Protein AF-A0A7S8EZB8-F1 (afdb_monomer)

Structure (mmCIF, N/CA/C/O backbone):
data_AF-A0A7S8EZB8-F1
#
_entry.id   AF-A0A7S8EZB8-F1
#
loop_
_atom_site.group_PDB
_atom_site.id
_atom_site.type_symbol
_atom_site.label_atom_id
_atom_site.label_alt_id
_atom_site.label_comp_id
_atom_site.label_asym_id
_atom_site.label_entity_id
_atom_site.label_seq_id
_atom_site.pdbx_PDB_ins_code
_atom_site.Cartn_x
_atom_site.Cartn_y
_atom_site.Cartn_z
_atom_site.occupancy
_atom_site.B_iso_or_equiv
_atom_site.auth_seq_id
_atom_site.auth_comp_id
_atom_site.auth_asym_id
_atom_site.auth_atom_id
_atom_site.pdbx_PDB_model_num
ATOM 1 N N . MET A 1 1 ? -47.282 -25.708 13.198 1.00 50.22 1 MET A N 1
ATOM 2 C CA . MET A 1 1 ? -47.978 -25.897 11.910 1.00 50.22 1 MET A CA 1
ATOM 3 C C . MET A 1 1 ? -48.927 -24.726 11.695 1.00 50.22 1 MET A C 1
ATOM 5 O O . MET A 1 1 ? -50.122 -24.885 11.852 1.00 50.22 1 MET A O 1
ATOM 9 N N . LEU A 1 2 ? -48.375 -23.541 11.428 1.00 44.75 2 LEU A N 1
ATOM 10 C CA . LEU A 1 2 ? -49.103 -22.360 10.954 1.00 44.75 2 LEU A CA 1
ATOM 11 C C . LEU A 1 2 ? -48.071 -21.503 10.222 1.00 44.75 2 LEU A C 1
ATOM 13 O O . LEU A 1 2 ? -47.403 -20.639 10.780 1.00 44.75 2 LEU A O 1
ATOM 17 N N . ASP A 1 3 ? -47.866 -21.924 8.983 1.00 42.03 3 ASP A N 1
ATOM 18 C CA . ASP A 1 3 ? -47.152 -21.213 7.942 1.00 42.03 3 ASP A CA 1
ATOM 19 C C . ASP A 1 3 ? -47.961 -19.993 7.484 1.00 42.03 3 ASP A C 1
ATOM 21 O O . ASP A 1 3 ? -49.186 -20.051 7.390 1.00 42.03 3 ASP A O 1
ATOM 25 N N . ARG A 1 4 ? -47.218 -18.967 7.060 1.00 43.56 4 ARG A N 1
ATOM 26 C CA . ARG A 1 4 ? -47.578 -17.992 6.019 1.00 43.56 4 ARG A CA 1
ATOM 27 C C . ARG A 1 4 ? -48.754 -17.048 6.278 1.00 43.56 4 ARG A C 1
ATOM 29 O O . ARG A 1 4 ? -49.893 -17.327 5.921 1.00 43.56 4 ARG A O 1
ATOM 36 N N . LEU A 1 5 ? -48.395 -15.802 6.588 1.00 54.06 5 LEU A N 1
ATOM 37 C CA . LEU A 1 5 ? -48.997 -14.656 5.906 1.00 54.06 5 LEU A CA 1
ATOM 38 C C . LEU A 1 5 ? -47.907 -13.790 5.277 1.00 54.06 5 LEU A C 1
ATOM 40 O O . LEU A 1 5 ? -47.050 -13.222 5.949 1.00 54.06 5 LEU A O 1
ATOM 44 N N . ALA A 1 6 ? -47.953 -13.759 3.949 1.00 47.38 6 ALA A N 1
ATOM 45 C CA . ALA A 1 6 ? -47.212 -12.858 3.094 1.00 47.38 6 ALA A CA 1
ATOM 46 C C . ALA A 1 6 ? -47.738 -11.423 3.257 1.00 47.38 6 ALA A C 1
ATOM 48 O O . ALA A 1 6 ? -48.946 -11.208 3.323 1.00 47.38 6 ALA A O 1
ATOM 49 N N . GLY A 1 7 ? -46.829 -10.448 3.268 1.00 39.94 7 GLY A N 1
ATOM 50 C CA . GLY A 1 7 ? -47.151 -9.029 3.384 1.00 39.94 7 GLY A CA 1
ATOM 51 C C . GLY A 1 7 ? -46.116 -8.164 2.674 1.00 39.94 7 GLY A C 1
ATOM 52 O O . GLY A 1 7 ? -45.177 -7.694 3.297 1.00 39.94 7 GLY A O 1
ATOM 53 N N . VAL A 1 8 ? -46.291 -8.029 1.357 1.00 52.19 8 VAL A N 1
ATOM 54 C CA . VAL A 1 8 ? -46.136 -6.790 0.571 1.00 52.19 8 VAL A CA 1
ATOM 55 C C . VAL A 1 8 ? -44.979 -5.857 0.970 1.00 52.19 8 VAL A C 1
ATOM 57 O O . VAL A 1 8 ? -45.131 -5.004 1.837 1.00 52.19 8 VAL A O 1
ATOM 60 N N . ILE A 1 9 ? -43.870 -5.906 0.225 1.00 44.53 9 ILE A N 1
ATOM 61 C CA . ILE A 1 9 ? -42.988 -4.740 0.063 1.00 44.53 9 ILE A CA 1
ATOM 62 C C . ILE A 1 9 ? -43.006 -4.366 -1.416 1.00 44.53 9 ILE A C 1
ATOM 64 O O . ILE A 1 9 ? -42.416 -5.031 -2.267 1.00 44.53 9 ILE A O 1
ATOM 68 N N . GLN A 1 10 ? -43.779 -3.321 -1.705 1.00 48.59 10 GLN A N 1
ATOM 69 C CA . GLN A 1 10 ? -43.835 -2.645 -2.990 1.00 48.59 10 GLN A CA 1
ATOM 70 C C . GLN A 1 10 ? -42.468 -2.056 -3.345 1.00 48.59 10 GLN A C 1
ATOM 72 O O . GLN A 1 10 ? -41.808 -1.407 -2.535 1.00 48.59 10 GLN A O 1
ATOM 77 N N . ALA A 1 11 ? -42.094 -2.260 -4.603 1.00 46.47 11 ALA A N 1
ATOM 78 C CA . ALA A 1 11 ? -41.082 -1.493 -5.299 1.00 46.47 11 ALA A CA 1
ATOM 79 C C . ALA A 1 11 ? -41.411 0.007 -5.267 1.00 46.47 11 ALA A C 1
ATOM 81 O O . ALA A 1 11 ? -42.558 0.399 -5.484 1.00 46.47 11 ALA A O 1
ATOM 82 N N . ASN A 1 12 ? -40.384 0.838 -5.090 1.00 56.94 12 ASN A N 1
ATOM 83 C CA . ASN A 1 12 ? -40.436 2.242 -5.473 1.00 56.94 12 ASN A CA 1
ATOM 84 C C . ASN A 1 12 ? -39.101 2.644 -6.137 1.00 56.94 12 ASN A C 1
ATOM 86 O O . ASN A 1 12 ? -38.059 2.571 -5.482 1.00 56.94 12 ASN A O 1
ATOM 90 N N . PRO A 1 13 ? -39.090 3.011 -7.433 1.00 52.62 13 PRO A N 1
ATOM 91 C CA . PRO A 1 13 ? -37.890 3.444 -8.139 1.00 52.62 13 PRO A CA 1
ATOM 92 C C . PRO A 1 13 ? -37.687 4.956 -7.973 1.00 52.62 13 PRO A C 1
ATOM 94 O O . PRO A 1 13 ? -38.387 5.760 -8.584 1.00 52.62 13 PRO A O 1
ATOM 97 N N . ILE A 1 14 ? -36.694 5.363 -7.184 1.00 54.91 14 ILE A N 1
ATOM 98 C CA . ILE A 1 14 ? -36.239 6.758 -7.151 1.00 54.91 14 ILE A CA 1
ATOM 99 C C . ILE A 1 14 ? -35.246 7.003 -8.289 1.00 54.91 14 ILE A C 1
ATOM 101 O O . ILE A 1 14 ? -34.047 6.763 -8.181 1.00 54.91 14 ILE A O 1
ATOM 105 N N . ASN A 1 15 ? -35.787 7.476 -9.409 1.00 47.84 15 ASN A N 1
ATOM 106 C CA . ASN A 1 15 ? -35.039 8.116 -10.479 1.00 47.84 15 ASN A CA 1
ATOM 107 C C . ASN A 1 15 ? -34.977 9.618 -10.159 1.00 47.84 15 ASN A C 1
ATOM 109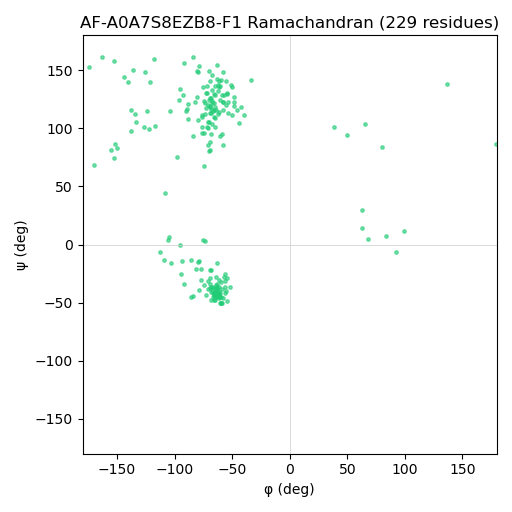 O O . ASN A 1 15 ? -36.012 10.273 -10.063 1.00 47.84 15 ASN A O 1
ATOM 113 N N . GLY A 1 16 ? -33.776 10.149 -9.945 1.00 42.72 16 GLY A N 1
ATOM 114 C CA . GLY A 1 16 ? -33.557 11.539 -9.549 1.00 42.72 16 GLY A CA 1
ATOM 115 C C . GLY A 1 16 ? -32.196 12.024 -10.022 1.00 42.72 16 GLY A C 1
ATOM 116 O O . GLY A 1 16 ? -31.258 12.133 -9.239 1.00 42.72 16 GLY A O 1
ATOM 117 N N . GLY A 1 17 ? -32.088 12.275 -11.327 1.00 42.91 17 GLY A N 1
ATOM 118 C CA . GLY A 1 17 ? -30.955 12.970 -11.922 1.00 42.91 17 GLY A CA 1
ATOM 119 C C . GLY A 1 17 ? -30.880 14.411 -11.416 1.00 42.91 17 GLY A C 1
ATOM 120 O O . GLY A 1 17 ? -31.760 15.219 -11.694 1.00 42.91 17 GLY A O 1
ATOM 121 N N . GLY A 1 18 ? -29.806 14.721 -10.693 1.00 39.94 18 GLY A N 1
ATOM 122 C CA . GLY A 1 18 ? -29.431 16.062 -10.257 1.00 39.94 18 GLY A CA 1
ATOM 123 C C . GLY A 1 18 ? -27.996 16.344 -10.681 1.00 39.94 18 GLY A C 1
ATOM 124 O O . GLY A 1 18 ? -27.041 15.849 -10.094 1.00 39.94 18 GLY A O 1
ATOM 125 N N . HIS A 1 19 ? -27.879 17.098 -11.762 1.00 46.50 19 HIS A N 1
ATOM 126 C CA . HIS A 1 19 ? -26.666 17.542 -12.432 1.00 46.50 19 HIS A CA 1
ATOM 127 C C . HIS A 1 19 ? -25.807 18.425 -11.502 1.00 46.50 19 HIS A C 1
ATOM 129 O O . HIS A 1 19 ? -26.207 19.538 -11.168 1.00 46.50 19 HIS A O 1
ATOM 135 N N . LEU A 1 20 ? -24.629 17.949 -11.083 1.00 52.97 20 LEU A N 1
ATOM 136 C CA . LEU A 1 20 ? -23.641 18.769 -10.371 1.00 52.97 20 LEU A CA 1
ATOM 137 C C . LEU A 1 20 ? -22.844 19.623 -11.377 1.00 52.97 20 LEU A C 1
ATOM 139 O O . LEU A 1 20 ? -22.279 19.064 -12.323 1.00 52.97 20 LEU A O 1
ATOM 143 N N . PRO A 1 21 ? -22.749 20.954 -11.198 1.00 56.75 21 PRO A N 1
ATOM 144 C CA . PRO A 1 21 ? -21.938 21.794 -12.062 1.00 56.75 21 PRO A CA 1
ATOM 145 C C . PRO A 1 21 ? -20.436 21.596 -11.813 1.00 56.75 21 PRO A C 1
ATOM 147 O O . PRO A 1 21 ? -19.918 21.649 -10.701 1.00 56.75 21 PRO A O 1
ATOM 150 N N . ASN A 1 22 ? -19.765 21.395 -12.938 1.00 50.66 22 ASN A N 1
ATOM 151 C CA . ASN A 1 22 ? -18.339 21.269 -13.201 1.00 50.66 22 ASN A CA 1
ATOM 152 C C . ASN A 1 22 ? -17.477 22.317 -12.453 1.00 50.66 22 ASN A C 1
ATOM 154 O O . ASN A 1 22 ? -17.408 23.483 -12.851 1.00 50.66 22 ASN A O 1
ATOM 158 N N . ALA A 1 23 ? -16.789 21.901 -11.385 1.00 46.56 23 ALA A N 1
ATOM 159 C CA . ALA A 1 23 ? -15.777 22.709 -10.711 1.00 46.56 23 ALA A CA 1
ATOM 160 C C . ALA A 1 23 ? -14.457 22.653 -11.501 1.00 46.56 23 ALA A C 1
ATOM 162 O O . ALA A 1 23 ? -13.753 21.644 -11.511 1.00 46.56 23 ALA A O 1
ATOM 163 N N . LYS A 1 24 ? -14.117 23.756 -12.178 1.00 58.34 24 LYS A N 1
ATOM 164 C CA . LYS A 1 24 ? -12.813 23.947 -12.828 1.00 58.34 24 LYS A CA 1
ATOM 165 C C . LYS A 1 24 ? -11.705 24.023 -11.763 1.00 58.34 24 LYS A C 1
ATOM 167 O O . LYS A 1 24 ? -11.816 24.864 -10.871 1.00 58.34 24 LYS A O 1
ATOM 172 N N . PRO A 1 25 ? -10.604 23.258 -11.867 1.00 50.78 25 PRO A N 1
ATOM 173 C CA . PRO A 1 25 ? -9.425 23.512 -11.051 1.00 50.78 25 PRO A CA 1
ATOM 174 C C . PRO A 1 25 ? -8.723 24.778 -11.555 1.00 50.78 25 PRO A C 1
ATOM 176 O O . PRO A 1 25 ? -8.264 24.859 -12.698 1.00 50.78 25 PRO A O 1
ATOM 179 N N . ILE A 1 26 ? -8.662 25.784 -10.689 1.00 55.28 26 ILE A N 1
ATOM 180 C CA . ILE A 1 26 ? -7.933 27.030 -10.907 1.00 55.28 26 ILE A CA 1
ATOM 181 C C . ILE A 1 26 ? -6.443 26.679 -10.814 1.00 55.28 26 ILE A C 1
ATOM 183 O O . ILE A 1 26 ? -5.902 26.429 -9.742 1.00 55.28 26 ILE A O 1
ATOM 187 N N . ASN A 1 27 ? -5.806 26.561 -11.975 1.00 52.69 27 ASN A N 1
ATOM 188 C CA . ASN A 1 27 ? -4.380 26.305 -12.124 1.00 52.69 27 ASN A CA 1
ATOM 189 C C . ASN A 1 27 ? -3.585 27.528 -11.638 1.00 52.69 27 ASN A C 1
ATOM 191 O O . ASN A 1 27 ? -3.491 28.533 -12.345 1.00 52.69 27 ASN A O 1
ATOM 195 N N . SER A 1 28 ? -3.000 27.425 -10.445 1.00 48.25 28 SER A N 1
ATOM 196 C CA . SER A 1 28 ? -2.006 28.359 -9.912 1.00 48.25 28 SER A CA 1
ATOM 197 C C . SER A 1 28 ? -0.696 28.239 -10.692 1.00 48.25 28 SER A C 1
ATOM 199 O O . SER A 1 28 ? 0.253 27.578 -10.273 1.00 48.25 28 SER A O 1
ATOM 201 N N . ARG A 1 29 ? -0.645 28.888 -11.855 1.00 46.25 29 ARG A N 1
ATOM 202 C CA . ARG A 1 29 ? 0.551 29.016 -12.690 1.00 46.25 29 ARG A CA 1
ATOM 203 C C . ARG A 1 29 ? 1.209 30.368 -12.413 1.00 46.25 29 ARG A C 1
ATOM 205 O O . ARG A 1 29 ? 1.097 31.296 -13.206 1.00 46.25 29 ARG A O 1
ATOM 212 N N . ALA A 1 30 ? 1.885 30.486 -11.271 1.00 44.41 30 ALA A N 1
ATOM 213 C CA . ALA A 1 30 ? 2.818 31.585 -11.037 1.00 44.41 30 ALA A CA 1
ATOM 214 C C . ALA A 1 30 ? 4.103 31.297 -11.827 1.00 44.41 30 ALA A C 1
ATOM 216 O O . ALA A 1 30 ? 4.966 30.517 -11.429 1.00 44.41 30 ALA A O 1
ATOM 217 N N . VAL A 1 31 ? 4.147 31.887 -13.016 1.00 45.94 31 VAL A N 1
ATOM 218 C CA . VAL A 1 31 ? 5.286 31.944 -13.924 1.00 45.94 31 VAL A CA 1
ATOM 219 C C . VAL A 1 31 ? 6.298 32.930 -13.340 1.00 45.94 31 VAL A C 1
ATOM 221 O O . VAL A 1 31 ? 6.032 34.127 -13.301 1.00 45.94 31 VAL A O 1
ATOM 224 N N . PHE A 1 32 ? 7.457 32.444 -12.897 1.00 40.19 32 PHE A N 1
ATOM 225 C CA . PHE A 1 32 ? 8.625 33.298 -12.672 1.00 40.19 32 PHE A CA 1
ATOM 226 C C . PHE A 1 32 ? 9.422 33.402 -13.983 1.00 40.19 32 PHE A C 1
ATOM 228 O O . PHE A 1 32 ? 9.859 32.368 -14.497 1.00 40.19 32 PHE A O 1
ATOM 235 N N . PRO A 1 33 ? 9.630 34.605 -14.548 1.00 46.84 33 PRO A N 1
ATOM 236 C CA . PRO A 1 33 ? 10.527 34.781 -15.681 1.00 46.84 33 PRO A CA 1
ATOM 237 C C . PRO A 1 33 ? 11.984 34.729 -15.202 1.00 46.84 33 PRO A C 1
ATOM 239 O O . PRO A 1 33 ? 12.466 35.617 -14.504 1.00 46.84 33 PRO A O 1
ATOM 242 N N . SER A 1 34 ? 12.694 33.670 -15.594 1.00 44.91 34 SER A N 1
ATOM 243 C CA . SER A 1 34 ? 14.150 33.585 -15.486 1.00 44.91 34 SER A CA 1
ATOM 244 C C . SER A 1 34 ? 14.772 34.442 -16.591 1.00 44.91 34 SER A C 1
ATOM 246 O O . SER A 1 34 ? 14.799 34.060 -17.760 1.00 44.91 34 SER A O 1
ATOM 248 N N . THR A 1 35 ? 15.221 35.642 -16.230 1.00 53.66 35 THR A N 1
ATOM 249 C CA . THR A 1 35 ? 16.010 36.517 -17.097 1.00 53.66 35 THR A CA 1
ATOM 250 C C . THR A 1 35 ? 17.413 35.941 -17.269 1.00 53.66 35 THR A C 1
ATOM 252 O O . THR A 1 35 ? 18.248 36.024 -16.369 1.00 53.66 35 THR A O 1
ATOM 255 N N . ALA A 1 36 ? 17.670 35.370 -18.444 1.00 43.28 36 ALA A N 1
ATOM 256 C CA . ALA A 1 36 ? 19.008 35.096 -18.941 1.00 43.28 36 ALA A CA 1
ATOM 257 C C . ALA A 1 36 ? 19.641 36.406 -19.447 1.00 43.28 36 ALA A C 1
ATOM 259 O O . ALA A 1 36 ? 19.228 36.943 -20.471 1.00 43.28 36 ALA A O 1
ATOM 260 N N . GLY A 1 37 ? 20.645 36.910 -18.730 1.00 40.53 37 GLY A N 1
ATOM 261 C CA . GLY A 1 37 ? 21.646 37.859 -19.230 1.00 40.53 37 GLY A CA 1
ATOM 262 C C . GLY A 1 37 ? 23.009 37.201 -19.024 1.00 40.53 37 GLY A C 1
ATOM 263 O O . GLY A 1 37 ? 23.403 36.964 -17.889 1.00 40.53 37 GLY A O 1
ATOM 264 N N . VAL A 1 38 ? 23.594 36.595 -20.058 1.00 51.62 38 VAL A N 1
ATOM 265 C CA . VAL A 1 38 ? 24.638 37.195 -20.909 1.00 51.62 38 VAL A CA 1
ATOM 266 C C . VAL A 1 38 ? 25.770 37.813 -20.085 1.00 51.62 38 VAL A C 1
ATOM 268 O O . VAL A 1 38 ? 25.728 38.984 -19.730 1.00 51.62 38 VAL A O 1
ATOM 271 N N . LEU A 1 39 ? 26.820 37.023 -19.861 1.00 47.28 39 LEU A N 1
ATOM 272 C CA . LEU A 1 39 ? 28.178 37.515 -19.646 1.00 47.28 39 LEU A CA 1
ATOM 273 C C . LEU A 1 39 ? 29.126 36.598 -20.422 1.00 47.28 39 LEU A C 1
ATOM 275 O O . LEU A 1 39 ? 29.463 35.492 -20.006 1.00 47.28 39 LEU A O 1
ATOM 279 N N . HIS A 1 40 ? 29.486 37.071 -21.615 1.00 45.56 40 HIS A N 1
ATOM 280 C CA . HIS A 1 40 ? 30.687 36.655 -22.324 1.00 45.56 40 HIS A CA 1
ATOM 281 C C . HIS A 1 40 ? 31.909 37.041 -21.481 1.00 45.56 40 HIS A C 1
ATOM 283 O O . HIS A 1 40 ? 32.017 38.182 -21.039 1.00 45.56 40 HIS A O 1
ATOM 289 N N . GLY A 1 41 ? 32.838 36.107 -21.303 1.00 39.94 41 GLY A N 1
ATOM 290 C CA . GLY A 1 41 ? 34.083 36.344 -20.577 1.00 39.94 41 GLY A CA 1
ATOM 291 C C . GLY A 1 41 ? 35.055 35.185 -20.736 1.00 39.94 41 GLY A C 1
ATOM 292 O O . GLY A 1 41 ? 35.290 34.429 -19.803 1.00 39.94 41 GLY A O 1
ATOM 293 N N . LEU A 1 42 ? 35.559 35.023 -21.958 1.00 49.41 42 LEU A N 1
ATOM 294 C CA . LEU A 1 42 ? 36.674 34.151 -22.319 1.00 49.41 42 LEU A CA 1
ATOM 295 C C . LEU A 1 42 ? 37.969 34.645 -21.641 1.00 49.41 42 LEU A C 1
ATOM 297 O O . LEU A 1 42 ? 38.220 35.844 -21.701 1.00 49.41 42 LEU A O 1
ATOM 301 N N . LEU A 1 43 ? 38.765 33.719 -21.087 1.00 42.78 43 LEU A N 1
ATOM 302 C CA . LEU A 1 43 ? 40.204 33.740 -20.710 1.00 42.78 43 LEU A CA 1
ATOM 303 C C . LEU A 1 43 ? 40.345 33.079 -19.322 1.00 42.78 43 LEU A C 1
ATOM 305 O O . LEU A 1 43 ? 39.557 33.350 -18.434 1.00 42.78 43 LEU A O 1
ATOM 309 N N . ALA A 1 44 ? 41.311 32.235 -18.994 1.00 38.88 44 ALA A N 1
ATOM 310 C CA . ALA A 1 44 ? 42.453 31.695 -19.702 1.00 38.88 44 ALA A CA 1
ATOM 311 C C . ALA A 1 44 ? 42.937 30.453 -18.931 1.00 38.88 44 ALA A C 1
ATOM 313 O O . ALA A 1 44 ? 42.629 30.259 -17.755 1.00 38.88 44 ALA A O 1
ATOM 314 N N . CYS A 1 45 ? 43.713 29.638 -19.639 1.00 43.47 45 CYS A N 1
ATOM 315 C CA . CYS A 1 45 ? 44.559 28.552 -19.165 1.00 43.47 45 CYS A CA 1
ATOM 316 C C . CYS A 1 45 ? 45.206 28.784 -17.790 1.00 43.47 45 CYS A C 1
ATOM 318 O O . CYS A 1 45 ? 45.753 29.850 -17.524 1.00 43.47 45 CYS A O 1
ATOM 320 N N . GLY A 1 46 ? 45.287 27.725 -16.985 1.00 39.91 46 GLY A N 1
ATOM 321 C CA . GLY A 1 46 ? 46.151 27.714 -15.810 1.00 39.91 46 GLY A CA 1
ATOM 322 C C . GLY A 1 46 ? 46.055 26.414 -15.030 1.00 39.91 46 GLY A C 1
ATOM 323 O O . GLY A 1 46 ? 45.269 26.304 -14.098 1.00 39.91 46 GLY A O 1
ATOM 324 N N . ALA A 1 47 ? 46.851 25.427 -15.435 1.00 47.97 47 ALA A N 1
ATOM 325 C CA . ALA A 1 47 ? 47.079 24.187 -14.708 1.00 47.97 47 ALA A CA 1
ATOM 326 C C . ALA A 1 47 ? 47.396 24.452 -13.225 1.00 47.97 47 ALA A C 1
ATOM 328 O O . ALA A 1 47 ? 48.315 25.210 -12.916 1.00 47.97 47 ALA A O 1
ATOM 329 N N . TRP A 1 48 ? 46.662 23.812 -12.313 1.00 46.59 48 TRP A N 1
ATOM 330 C CA . TRP A 1 48 ? 47.017 23.795 -10.895 1.00 46.59 48 TRP A CA 1
ATOM 331 C C . TRP A 1 48 ? 47.784 22.508 -10.573 1.00 46.59 48 TRP A C 1
ATOM 333 O O . TRP A 1 48 ? 47.292 21.416 -10.872 1.00 46.59 48 TRP A O 1
ATOM 343 N N . PRO A 1 49 ? 49.002 22.612 -10.013 1.00 47.03 49 PRO A N 1
ATOM 344 C CA . PRO A 1 49 ? 49.851 21.463 -9.760 1.00 47.03 49 PRO A CA 1
ATOM 345 C C . PRO A 1 49 ? 49.316 20.611 -8.608 1.00 47.03 49 PRO A C 1
ATOM 347 O O . PRO A 1 49 ? 48.951 21.098 -7.539 1.00 47.03 49 PRO A O 1
ATOM 350 N N . ALA A 1 50 ? 49.348 19.301 -8.829 1.00 54.81 50 ALA A N 1
ATOM 351 C CA . ALA A 1 50 ? 49.209 18.283 -7.806 1.00 54.81 50 ALA A CA 1
ATOM 352 C C . ALA A 1 50 ? 50.460 18.268 -6.913 1.00 54.81 50 ALA A C 1
ATOM 354 O O . ALA A 1 50 ? 51.351 17.455 -7.128 1.00 54.81 50 ALA A O 1
ATOM 355 N N . ASN A 1 51 ? 50.561 19.175 -5.940 1.00 59.91 51 ASN A N 1
ATOM 356 C CA . ASN A 1 51 ? 51.257 18.899 -4.681 1.00 59.91 51 ASN A CA 1
ATOM 357 C C . ASN A 1 51 ? 51.121 20.044 -3.675 1.00 59.91 51 ASN A C 1
ATOM 359 O O . ASN A 1 51 ? 51.072 21.208 -4.049 1.00 59.91 51 ASN A O 1
ATOM 363 N N . ALA A 1 52 ? 51.206 19.666 -2.400 1.00 49.94 52 ALA A N 1
ATOM 364 C CA . ALA A 1 52 ? 51.367 20.524 -1.228 1.00 49.94 52 ALA A CA 1
ATOM 365 C C . ALA A 1 52 ? 50.099 21.212 -0.695 1.00 49.94 52 ALA A C 1
ATOM 367 O O . ALA A 1 52 ? 49.894 22.404 -0.872 1.00 49.94 52 ALA A O 1
ATOM 368 N N . PHE A 1 53 ? 49.337 20.486 0.129 1.00 41.59 53 PHE A N 1
ATOM 369 C CA . PHE A 1 53 ? 48.877 21.063 1.397 1.00 41.59 53 PHE A CA 1
ATOM 370 C C . PHE A 1 53 ? 48.668 19.948 2.429 1.00 41.59 53 PHE A C 1
ATOM 372 O O . PHE A 1 53 ? 47.593 19.370 2.577 1.00 41.59 53 PHE A O 1
ATOM 379 N N . SER A 1 54 ? 49.755 19.603 3.123 1.00 57.78 54 SER A N 1
ATOM 380 C CA . SER A 1 54 ? 49.720 18.769 4.324 1.00 57.78 54 SER A CA 1
ATOM 381 C C . SER A 1 54 ? 49.058 19.572 5.445 1.00 57.78 54 SER A C 1
ATOM 383 O O . SER A 1 54 ? 49.718 20.286 6.200 1.00 57.78 54 SER A O 1
ATOM 385 N N . LEU A 1 55 ? 47.730 19.494 5.534 1.00 53.22 55 LEU A N 1
ATOM 386 C CA . LEU A 1 55 ? 47.004 19.946 6.713 1.00 53.22 55 LEU A CA 1
ATOM 387 C C . LEU A 1 55 ? 47.212 18.911 7.810 1.00 53.22 55 LEU A C 1
ATOM 389 O O . LEU A 1 55 ? 46.524 17.898 7.902 1.00 53.22 55 LEU A O 1
ATOM 393 N N . ARG A 1 56 ? 48.193 19.204 8.661 1.00 51.81 56 ARG A N 1
ATOM 394 C CA . ARG A 1 56 ? 48.356 18.635 9.994 1.00 51.81 56 ARG A CA 1
ATOM 395 C C . ARG A 1 56 ? 47.093 18.933 10.810 1.00 51.81 56 ARG A C 1
ATOM 397 O O . ARG A 1 56 ? 47.013 19.922 11.534 1.00 51.81 56 ARG A O 1
ATOM 404 N N . THR A 1 57 ? 46.087 18.075 10.685 1.00 60.94 57 THR A N 1
ATOM 405 C CA . THR A 1 57 ? 44.902 18.066 11.541 1.00 60.94 57 THR A CA 1
ATOM 406 C C . THR A 1 57 ? 45.324 17.636 12.943 1.00 60.94 57 THR A C 1
ATOM 408 O O . THR A 1 57 ? 45.401 16.447 13.247 1.00 60.94 57 THR A O 1
ATOM 411 N N . HIS A 1 58 ? 45.597 18.591 13.830 1.00 63.25 58 HIS A N 1
ATOM 412 C CA . HIS A 1 58 ? 45.631 18.323 15.268 1.00 63.25 58 HIS A CA 1
ATOM 413 C C . HIS A 1 58 ? 44.195 18.160 15.791 1.00 63.25 58 HIS A C 1
ATOM 415 O O . HIS A 1 58 ? 43.689 18.983 16.550 1.00 63.25 58 HIS A O 1
ATOM 421 N N . ALA A 1 59 ? 43.524 17.082 15.380 1.00 58.16 59 ALA A N 1
ATOM 422 C CA . ALA A 1 59 ? 42.304 16.632 16.029 1.00 58.16 59 ALA A CA 1
ATOM 423 C C . ALA A 1 59 ? 42.692 16.053 17.398 1.00 58.16 59 ALA A C 1
ATOM 425 O O . ALA A 1 59 ? 43.211 14.942 17.503 1.00 58.16 59 ALA A O 1
ATOM 426 N N . ARG A 1 60 ? 42.510 16.842 18.461 1.00 61.22 60 ARG A N 1
ATOM 427 C CA . ARG A 1 60 ? 42.655 16.351 19.835 1.00 61.22 60 ARG A CA 1
ATOM 428 C C . ARG A 1 60 ? 41.500 15.380 20.119 1.00 61.22 60 ARG A C 1
ATOM 430 O O . ARG A 1 60 ? 40.348 15.780 19.951 1.00 61.22 60 ARG A O 1
ATOM 437 N N . PRO A 1 61 ? 41.757 14.140 20.563 1.00 58.72 61 PRO A N 1
ATOM 438 C CA . PRO A 1 61 ? 40.684 13.228 20.928 1.00 58.72 61 PRO A CA 1
ATOM 439 C C . PRO A 1 61 ? 39.978 13.756 22.182 1.00 58.72 61 PRO A C 1
ATOM 441 O O . PRO A 1 61 ? 40.603 13.942 23.230 1.00 58.72 61 PRO A O 1
ATOM 444 N N . ILE A 1 62 ? 38.671 14.001 22.081 1.00 64.81 62 ILE A N 1
ATOM 445 C CA . ILE A 1 62 ? 37.811 14.275 23.234 1.00 64.81 62 ILE A CA 1
ATOM 446 C C . ILE A 1 62 ? 37.793 12.988 24.065 1.00 64.81 62 ILE A C 1
ATOM 448 O O . ILE A 1 62 ? 37.129 12.017 23.709 1.00 64.81 62 ILE A O 1
ATOM 452 N N . ARG A 1 63 ? 38.570 12.944 25.154 1.00 64.75 63 ARG A N 1
ATOM 453 C CA . ARG A 1 63 ? 38.482 11.850 26.128 1.00 64.75 63 ARG A CA 1
ATOM 454 C C . ARG A 1 63 ? 37.074 11.867 26.716 1.00 64.75 63 ARG A C 1
ATOM 456 O O . ARG A 1 63 ? 36.706 12.821 27.401 1.00 64.75 63 ARG A O 1
ATOM 463 N N . ALA A 1 64 ? 36.298 10.824 26.435 1.00 59.66 64 ALA A N 1
ATOM 464 C CA . ALA A 1 64 ? 34.999 10.612 27.052 1.00 59.66 64 ALA A CA 1
ATOM 465 C C . ALA A 1 64 ? 35.167 10.620 28.578 1.00 59.66 64 ALA A C 1
ATOM 467 O O . ALA A 1 64 ? 35.936 9.835 29.138 1.00 59.66 64 ALA A O 1
ATOM 468 N N . ARG A 1 65 ? 34.482 11.548 29.252 1.00 66.56 65 ARG A N 1
ATOM 469 C CA . ARG A 1 65 ? 34.397 11.545 30.712 1.00 66.56 65 ARG A CA 1
ATOM 470 C C . ARG A 1 65 ? 33.577 10.321 31.140 1.00 66.56 65 ARG A C 1
ATOM 472 O O . ARG A 1 65 ? 32.508 10.111 30.567 1.00 66.56 65 ARG A O 1
ATOM 479 N N . PRO A 1 66 ? 34.028 9.531 32.128 1.00 63.16 66 PRO A N 1
ATOM 480 C CA . PRO A 1 66 ? 33.227 8.433 32.648 1.00 63.16 66 PRO A CA 1
ATOM 481 C C . PRO A 1 66 ? 31.971 9.007 33.315 1.00 63.16 66 PRO A C 1
ATOM 483 O O . PRO A 1 66 ? 32.059 9.797 34.255 1.00 63.16 66 PRO A O 1
ATOM 486 N N . VAL A 1 67 ? 30.798 8.642 32.797 1.00 73.06 67 VAL A N 1
ATOM 487 C CA . VAL A 1 67 ? 29.511 8.955 33.427 1.00 73.06 67 VAL A CA 1
ATOM 488 C C . VAL A 1 67 ? 29.424 8.133 34.710 1.00 73.06 67 VAL A C 1
ATOM 490 O O . VAL A 1 67 ? 29.450 6.904 34.665 1.00 73.06 67 VAL A O 1
ATOM 493 N N . ALA A 1 68 ? 29.373 8.808 35.858 1.00 77.56 68 ALA A N 1
ATOM 494 C CA . ALA A 1 68 ? 29.236 8.149 37.151 1.00 77.56 68 ALA A CA 1
ATOM 495 C C . ALA A 1 68 ? 27.905 7.370 37.219 1.00 77.56 68 ALA A C 1
ATOM 497 O O . ALA A 1 68 ? 26.886 7.872 36.733 1.00 77.56 68 ALA A O 1
ATOM 498 N N . PRO A 1 69 ? 27.882 6.164 37.819 1.00 75.38 69 PRO A N 1
ATOM 499 C CA . PRO A 1 69 ? 26.652 5.398 37.951 1.00 75.38 69 PRO A CA 1
ATOM 500 C C . PRO A 1 69 ? 25.638 6.158 38.823 1.00 75.38 69 PRO A C 1
ATOM 502 O O . PRO A 1 69 ? 26.027 6.801 39.804 1.00 75.38 69 PRO A O 1
ATOM 505 N N . PRO A 1 70 ? 24.335 6.093 38.495 1.00 70.88 70 PRO A N 1
ATOM 506 C CA . PRO A 1 70 ? 23.308 6.802 39.244 1.00 70.88 70 PRO A CA 1
ATOM 507 C C . PRO A 1 70 ? 23.284 6.321 40.695 1.00 70.88 70 PRO A C 1
ATOM 509 O O . PRO A 1 70 ? 23.349 5.120 40.974 1.00 70.88 70 PRO A O 1
ATOM 512 N N . THR A 1 71 ? 23.174 7.270 41.622 1.00 74.00 71 THR A N 1
ATOM 513 C CA . THR A 1 71 ? 23.144 6.998 43.061 1.00 74.00 71 THR A CA 1
ATOM 514 C C . THR A 1 71 ? 21.920 6.156 43.446 1.00 74.00 71 THR A C 1
ATOM 516 O O . THR A 1 71 ? 20.881 6.182 42.786 1.00 74.00 71 THR A O 1
ATOM 519 N N . ARG A 1 72 ? 22.011 5.412 44.556 1.00 70.69 72 ARG A N 1
ATOM 520 C CA . ARG A 1 72 ? 20.946 4.522 45.069 1.00 70.69 72 ARG A CA 1
ATOM 521 C C . ARG A 1 72 ? 19.597 5.232 45.275 1.00 70.69 72 ARG A C 1
ATOM 523 O O . ARG A 1 72 ? 18.545 4.605 45.163 1.00 70.69 72 ARG A O 1
ATOM 530 N N . SER A 1 73 ? 19.611 6.534 45.562 1.00 65.19 73 SER A N 1
ATOM 531 C CA . SER A 1 73 ? 18.405 7.367 45.635 1.00 65.19 73 SER A CA 1
ATOM 532 C C . SER A 1 73 ? 17.814 7.637 44.250 1.00 65.19 73 SER A C 1
ATOM 534 O O . SER A 1 73 ? 16.613 7.455 44.072 1.00 65.19 73 SER A O 1
ATOM 536 N N . GLN A 1 74 ? 18.638 7.961 43.248 1.00 63.84 74 GLN A N 1
ATOM 537 C CA . GLN A 1 74 ? 18.181 8.104 41.861 1.00 63.84 74 GLN A CA 1
ATOM 538 C C . GLN A 1 74 ? 17.648 6.788 41.277 1.00 63.84 74 GLN A C 1
ATOM 540 O O . GLN A 1 74 ? 16.644 6.787 40.565 1.00 63.84 74 GLN A O 1
ATOM 545 N N . GLN A 1 75 ? 18.232 5.653 41.666 1.00 63.06 75 GLN A N 1
ATOM 546 C CA . GLN A 1 75 ? 17.728 4.329 41.291 1.00 63.06 75 GLN A CA 1
ATOM 547 C C . GLN A 1 75 ? 16.316 4.054 41.849 1.00 63.06 75 GLN A C 1
ATOM 549 O O . GLN A 1 75 ? 15.482 3.489 41.143 1.00 63.06 75 GLN A O 1
ATOM 554 N N . LYS A 1 76 ? 16.000 4.501 43.076 1.00 59.94 76 LYS A N 1
ATOM 555 C CA . LYS A 1 76 ? 14.657 4.344 43.673 1.00 59.94 76 LYS A CA 1
ATOM 556 C C . LYS A 1 76 ? 13.586 5.199 42.987 1.00 59.94 76 LYS A C 1
ATOM 558 O O . LYS A 1 76 ? 12.440 4.765 42.892 1.00 59.94 76 LYS A O 1
ATOM 563 N N . PHE A 1 77 ? 13.936 6.390 42.494 1.00 59.56 77 PHE A N 1
ATOM 564 C CA . PHE A 1 77 ? 13.001 7.221 41.725 1.00 59.56 77 PHE A CA 1
ATOM 565 C C . PHE A 1 77 ? 12.709 6.630 40.340 1.00 59.56 77 PHE A C 1
ATOM 567 O O . PHE A 1 77 ? 11.556 6.633 39.912 1.00 59.56 77 PHE A O 1
ATOM 574 N N . ALA A 1 78 ? 13.712 6.045 39.677 1.00 58.78 78 ALA A N 1
ATOM 575 C CA . ALA A 1 78 ? 13.528 5.366 38.393 1.00 58.78 78 ALA A CA 1
ATOM 576 C C . ALA A 1 78 ? 12.599 4.138 38.495 1.00 58.78 78 ALA A C 1
ATOM 578 O O . ALA A 1 78 ? 11.807 3.875 37.594 1.00 58.78 78 ALA A O 1
ATOM 579 N N . GLN A 1 79 ? 12.633 3.418 39.621 1.00 59.38 79 GLN A N 1
ATOM 580 C CA . GLN A 1 79 ? 11.796 2.231 39.850 1.00 59.38 79 GLN A CA 1
ATOM 581 C C . GLN A 1 79 ? 10.298 2.544 39.997 1.00 59.38 79 GLN A C 1
ATOM 583 O O . GLN A 1 79 ? 9.474 1.668 39.742 1.00 59.38 79 GLN A O 1
ATOM 588 N N . ARG A 1 80 ? 9.929 3.782 40.357 1.00 57.56 80 ARG A N 1
ATOM 589 C CA . ARG A 1 80 ? 8.522 4.201 40.506 1.00 57.56 80 ARG A CA 1
ATOM 590 C C . ARG A 1 80 ? 7.826 4.526 39.182 1.00 57.56 80 ARG A C 1
ATOM 592 O O . ARG A 1 80 ? 6.605 4.585 39.157 1.00 57.56 80 ARG A O 1
ATOM 599 N N . ARG A 1 81 ? 8.573 4.712 38.089 1.00 58.78 81 ARG A N 1
ATOM 600 C CA . ARG A 1 81 ? 8.036 4.974 36.741 1.00 58.78 81 ARG A CA 1
ATOM 601 C C . ARG A 1 81 ? 8.211 3.771 35.819 1.00 58.78 81 ARG A C 1
ATOM 603 O O . ARG A 1 81 ? 8.649 3.915 34.681 1.00 58.78 81 ARG A O 1
ATOM 610 N N . ARG A 1 82 ? 7.914 2.565 36.302 1.00 56.53 82 ARG A N 1
ATOM 611 C CA . ARG A 1 82 ? 7.770 1.436 35.382 1.00 56.53 82 ARG A CA 1
ATOM 612 C C . ARG A 1 82 ? 6.438 1.596 34.648 1.00 56.53 82 ARG A C 1
ATOM 614 O O . ARG A 1 82 ? 5.426 1.717 35.337 1.00 56.53 82 ARG A O 1
ATOM 621 N N . PRO A 1 83 ? 6.416 1.626 33.303 1.00 59.25 83 PRO A N 1
ATOM 622 C CA . PRO A 1 83 ? 5.163 1.524 32.574 1.00 59.25 83 PRO A CA 1
ATOM 623 C C . PRO A 1 83 ? 4.516 0.210 33.005 1.00 59.25 83 PRO A C 1
ATOM 625 O O . PRO A 1 83 ? 5.103 -0.863 32.846 1.00 59.25 83 PRO A O 1
ATOM 628 N N . ARG A 1 84 ? 3.359 0.310 33.659 1.00 69.44 84 ARG A N 1
ATOM 629 C CA . ARG A 1 84 ? 2.538 -0.857 33.962 1.00 69.44 84 ARG A CA 1
ATOM 630 C C . ARG A 1 84 ? 2.181 -1.457 32.604 1.00 69.44 84 ARG A C 1
ATOM 632 O O . ARG A 1 84 ? 1.694 -0.731 31.741 1.00 69.44 84 ARG A O 1
ATOM 639 N N . LEU A 1 85 ? 2.497 -2.731 32.387 1.00 66.38 85 LEU A N 1
ATOM 640 C CA . LEU A 1 85 ? 1.923 -3.444 31.251 1.00 66.38 85 LEU A CA 1
ATOM 641 C C . LEU A 1 85 ? 0.425 -3.503 31.538 1.00 66.38 85 LEU A C 1
ATOM 643 O O . LEU A 1 85 ? 0.033 -4.130 32.520 1.00 66.38 85 LEU A O 1
ATOM 647 N N . LEU A 1 86 ? -0.361 -2.742 30.776 1.00 6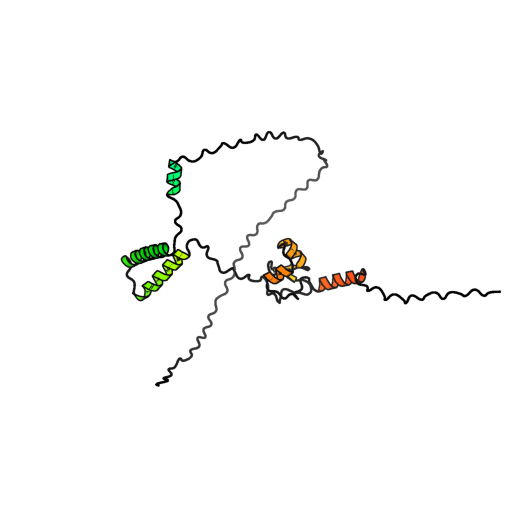9.62 86 LEU A N 1
ATOM 648 C CA . LEU A 1 86 ? -1.809 -2.707 30.927 1.00 69.62 86 LEU A CA 1
ATOM 649 C C . LEU A 1 86 ? -2.332 -4.087 30.540 1.00 69.62 86 LEU A C 1
ATOM 651 O O . LEU A 1 86 ? -2.148 -4.520 29.402 1.00 69.62 86 LEU A O 1
ATOM 655 N N . ASN A 1 87 ? -2.916 -4.789 31.503 1.00 81.38 87 ASN A N 1
ATOM 656 C CA . ASN A 1 87 ? -3.620 -6.034 31.228 1.00 81.38 87 ASN A CA 1
ATOM 657 C C . ASN A 1 87 ? -5.051 -5.713 30.774 1.00 81.38 87 ASN A C 1
ATOM 659 O O . ASN A 1 87 ? -5.569 -4.636 31.064 1.00 81.38 87 ASN A O 1
ATOM 663 N N . GLU A 1 88 ? -5.721 -6.662 30.120 1.00 83.50 88 GLU A N 1
ATOM 664 C CA . GLU A 1 88 ? -7.129 -6.521 29.701 1.00 83.50 88 GLU A CA 1
ATOM 665 C C . GLU A 1 88 ? -8.053 -6.096 30.858 1.00 83.50 88 GLU A C 1
ATOM 667 O O . GLU A 1 88 ? -8.947 -5.275 30.684 1.00 83.50 88 GLU A O 1
ATOM 672 N N . THR A 1 89 ? -7.795 -6.587 32.073 1.00 86.31 89 THR A N 1
ATOM 673 C CA . THR A 1 89 ? -8.546 -6.203 33.277 1.00 86.31 89 THR A CA 1
ATOM 674 C C . THR A 1 89 ? -8.389 -4.725 33.627 1.00 86.31 89 THR A C 1
ATOM 676 O O . THR A 1 89 ? -9.367 -4.089 34.002 1.00 86.31 89 THR A O 1
ATOM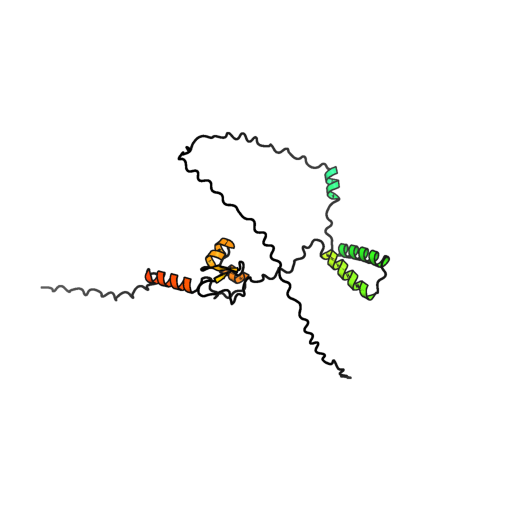 679 N N . ASP A 1 90 ? -7.193 -4.159 33.444 1.00 88.75 90 ASP A N 1
ATOM 680 C CA . ASP A 1 90 ? -6.926 -2.747 33.738 1.00 88.75 90 ASP A CA 1
ATOM 681 C C . ASP A 1 90 ? -7.670 -1.837 32.742 1.00 88.75 90 ASP A C 1
ATOM 683 O O . ASP A 1 90 ? -8.167 -0.775 33.111 1.00 88.75 90 ASP A O 1
ATOM 687 N N . LEU A 1 91 ? -7.779 -2.254 31.473 1.00 88.75 91 LEU A N 1
ATOM 688 C CA . LEU A 1 91 ? -8.539 -1.525 30.450 1.00 88.75 91 LEU A CA 1
ATOM 689 C C . LEU A 1 91 ? -10.043 -1.537 30.741 1.00 88.75 91 LEU A C 1
ATOM 691 O O . LEU A 1 91 ? -10.711 -0.516 30.559 1.00 88.75 91 LEU A O 1
ATOM 695 N N . LEU A 1 92 ? -10.571 -2.662 31.229 1.00 92.50 92 LEU A N 1
ATOM 696 C CA . LEU A 1 92 ? -11.971 -2.772 31.638 1.00 92.50 92 LEU A CA 1
ATOM 697 C C . LEU A 1 92 ? -12.286 -1.895 32.854 1.00 92.50 92 LEU A C 1
ATOM 699 O O . LEU A 1 92 ? -13.317 -1.224 32.851 1.00 92.50 92 LEU A O 1
ATOM 703 N N . GLU A 1 93 ? -11.398 -1.849 33.851 1.00 92.06 93 GLU A N 1
ATOM 704 C CA . GLU A 1 93 ? -11.529 -0.955 35.011 1.00 92.06 93 GLU A CA 1
ATOM 705 C C . GLU A 1 93 ? -11.573 0.517 34.572 1.00 92.06 93 GLU A C 1
ATOM 707 O O . GLU A 1 93 ? -12.5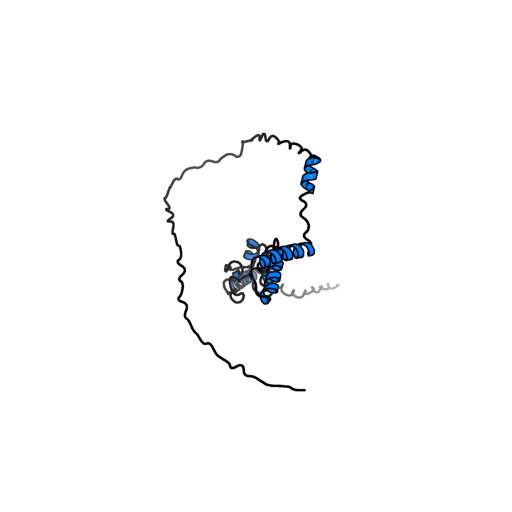21 1.232 34.893 1.00 92.06 93 GLU A O 1
ATOM 712 N N . ILE A 1 94 ? -10.620 0.945 33.736 1.00 93.38 94 ILE A N 1
ATOM 713 C CA . ILE A 1 94 ? -10.577 2.316 33.200 1.00 93.38 94 ILE A CA 1
ATOM 714 C C . ILE A 1 94 ? -11.833 2.630 32.372 1.00 93.38 94 ILE A C 1
ATOM 716 O O . ILE A 1 94 ? -12.385 3.726 32.468 1.00 93.38 94 ILE A O 1
ATOM 720 N N . THR A 1 95 ? -12.312 1.679 31.567 1.00 94.62 95 THR A N 1
ATOM 721 C CA . THR A 1 95 ? -13.541 1.850 30.777 1.00 94.62 95 THR A CA 1
ATOM 722 C C . THR A 1 95 ? -14.756 2.044 31.685 1.00 94.62 95 THR A C 1
ATOM 724 O O . THR A 1 95 ? -15.558 2.948 31.447 1.00 94.62 95 THR A O 1
ATOM 727 N N . ALA A 1 96 ? -14.892 1.232 32.738 1.00 95.19 96 ALA A N 1
ATOM 728 C CA . ALA A 1 96 ? -15.987 1.336 33.699 1.00 95.19 96 ALA A CA 1
ATOM 729 C C . ALA A 1 96 ? -15.961 2.675 34.457 1.00 95.19 96 ALA A C 1
ATOM 731 O O . ALA A 1 96 ? -17.004 3.320 34.608 1.00 95.19 96 ALA A O 1
ATOM 732 N N . ASP A 1 97 ? -14.776 3.135 34.859 1.00 94.81 97 ASP A N 1
ATOM 733 C CA . ASP A 1 97 ? -14.587 4.432 35.514 1.00 94.81 97 ASP A CA 1
ATOM 734 C C . ASP A 1 97 ? -14.989 5.597 34.594 1.00 94.81 97 ASP A C 1
ATOM 736 O O . ASP A 1 97 ? -15.714 6.504 35.005 1.00 94.81 97 ASP A O 1
ATOM 740 N N . ILE A 1 98 ? -14.595 5.557 33.318 1.00 94.62 98 ILE A N 1
ATOM 741 C CA . ILE A 1 98 ? -14.950 6.594 32.337 1.00 94.62 98 ILE A CA 1
ATOM 742 C C . ILE A 1 98 ? -16.460 6.610 32.069 1.00 94.62 98 ILE A C 1
ATOM 744 O O . ILE A 1 98 ? -17.081 7.676 32.078 1.00 94.62 98 ILE A O 1
ATOM 748 N N . VAL A 1 99 ? -17.066 5.443 31.826 1.00 95.31 99 VAL A N 1
ATOM 749 C CA . VAL A 1 99 ? -18.497 5.348 31.502 1.00 95.31 99 VAL A CA 1
ATOM 750 C C . VAL A 1 99 ? -19.354 5.750 32.702 1.00 95.31 99 VAL A C 1
ATOM 752 O O . VAL A 1 99 ? -20.317 6.497 32.529 1.00 95.31 99 VAL A O 1
ATOM 755 N N . SER A 1 100 ? -18.998 5.324 33.918 1.00 93.69 100 SER A N 1
ATOM 756 C CA . SER A 1 100 ? -19.724 5.713 35.135 1.00 93.69 100 SER A CA 1
ATOM 757 C C . SER A 1 100 ? -19.663 7.223 35.381 1.00 93.69 100 SER A C 1
ATOM 759 O O . SER A 1 100 ? -20.696 7.838 35.654 1.00 93.69 100 SER A O 1
ATOM 761 N N . ALA A 1 101 ? -18.497 7.848 35.182 1.00 95.62 101 ALA A N 1
ATOM 762 C CA . ALA A 1 101 ? -18.352 9.298 35.259 1.00 95.62 101 ALA A CA 1
ATOM 763 C C . ALA A 1 101 ? -19.206 10.017 34.202 1.00 95.62 101 ALA A C 1
ATOM 765 O O . ALA A 1 101 ? -19.904 10.982 34.523 1.00 95.62 101 ALA A O 1
ATOM 766 N N . TYR A 1 102 ? -19.214 9.530 32.957 1.00 94.62 102 TYR A N 1
ATOM 767 C CA . TYR A 1 102 ? -19.992 10.141 31.881 1.00 94.62 102 TYR A CA 1
ATOM 768 C C . TYR A 1 102 ? -21.501 10.056 32.135 1.00 94.62 102 TYR A C 1
ATOM 770 O O . TYR A 1 102 ? -22.190 11.070 32.047 1.00 94.62 102 TYR A O 1
ATOM 778 N N . VAL A 1 103 ? -22.010 8.882 32.513 1.00 94.75 103 VAL A N 1
ATOM 779 C CA . VAL A 1 103 ? -23.443 8.665 32.777 1.00 94.75 103 VAL A CA 1
ATOM 780 C C . VAL A 1 103 ? -23.904 9.397 34.043 1.00 94.75 103 VAL A C 1
ATOM 782 O O . VAL A 1 103 ? -25.050 9.833 34.108 1.00 94.75 103 VAL A O 1
ATOM 785 N N . SER A 1 104 ? -23.019 9.612 35.025 1.00 94.56 104 SER A N 1
ATOM 786 C CA . SER A 1 104 ? -23.361 10.370 36.241 1.00 94.56 104 SER A CA 1
ATOM 787 C C . SER A 1 104 ? -23.718 11.836 35.968 1.00 94.56 104 SER A C 1
ATOM 789 O O . SER A 1 104 ? -24.498 12.425 36.713 1.00 94.56 104 SER A O 1
ATOM 791 N N . ASN A 1 105 ? -23.173 12.414 34.891 1.00 93.25 105 ASN A N 1
ATOM 792 C CA . ASN A 1 105 ? -23.344 13.824 34.540 1.00 93.25 105 ASN A CA 1
ATOM 793 C C . ASN A 1 105 ? -24.155 14.038 33.248 1.00 93.25 105 ASN A C 1
ATOM 795 O O . ASN A 1 105 ? -24.453 15.176 32.895 1.00 93.25 105 ASN A O 1
ATOM 799 N N . ASN A 1 106 ? -24.504 12.963 32.529 1.00 92.00 106 ASN A N 1
ATOM 800 C CA . ASN A 1 106 ? -25.223 13.024 31.256 1.00 92.00 106 ASN A CA 1
ATOM 801 C C . ASN A 1 106 ? -26.363 11.988 31.238 1.00 92.00 106 ASN A C 1
ATOM 803 O O . ASN A 1 106 ? -26.086 10.786 31.207 1.00 92.00 106 ASN A O 1
ATOM 807 N N . PRO A 1 107 ? -27.644 12.410 31.229 1.00 88.25 107 PRO A N 1
ATOM 808 C CA . PRO A 1 107 ? -28.761 11.481 31.107 1.00 88.25 107 PRO A CA 1
ATOM 809 C C . PRO A 1 107 ? -28.809 10.894 29.690 1.00 88.25 107 PRO A C 1
ATOM 811 O O . PRO A 1 107 ? -28.883 11.630 28.707 1.00 88.25 107 PRO A O 1
ATOM 814 N N . LEU A 1 108 ? -28.791 9.563 29.587 1.00 90.19 108 LEU A N 1
ATOM 815 C CA . LEU A 1 108 ? -28.843 8.827 28.321 1.00 90.19 108 LEU A CA 1
ATOM 816 C C . LEU A 1 108 ? -29.994 7.811 28.325 1.00 90.19 108 LEU A C 1
ATOM 818 O O . LEU A 1 108 ? -30.310 7.244 29.375 1.00 90.19 108 LEU A O 1
ATOM 822 N N . PRO A 1 109 ? -30.612 7.532 27.165 1.00 92.25 109 PRO A N 1
ATOM 823 C CA . PRO A 1 109 ? -31.566 6.439 27.042 1.00 92.25 109 PRO A CA 1
ATOM 824 C C . PRO A 1 109 ? -30.858 5.085 27.201 1.00 92.25 109 PRO A C 1
ATOM 826 O O . PRO A 1 109 ? -29.732 4.893 26.742 1.00 92.25 109 PRO A O 1
ATOM 829 N N . VAL A 1 110 ? -31.547 4.110 27.803 1.00 90.06 110 VAL A N 1
ATOM 830 C CA . VAL A 1 110 ? -30.991 2.777 28.125 1.00 90.06 110 VAL A CA 1
ATOM 831 C C . VAL A 1 110 ? -30.446 2.047 26.885 1.00 90.06 110 VAL A C 1
ATOM 833 O O . VAL A 1 110 ? -29.497 1.276 26.994 1.00 90.06 110 VAL A O 1
ATOM 836 N N . GLY A 1 111 ? -30.996 2.329 25.699 1.00 92.75 111 GLY A N 1
ATOM 837 C CA . GLY A 1 111 ? -30.547 1.744 24.432 1.00 92.75 111 GLY A CA 1
ATOM 838 C C . GLY A 1 111 ? -29.168 2.209 23.946 1.00 92.75 111 GLY A C 1
ATOM 839 O O . GLY A 1 111 ? -28.532 1.480 23.195 1.00 92.75 111 GLY A O 1
ATOM 840 N N . GLU A 1 112 ? -28.677 3.371 24.390 1.00 90.88 112 GLU A N 1
ATOM 841 C CA . GLU A 1 112 ? -27.392 3.934 23.930 1.00 90.88 112 GLU A CA 1
ATOM 842 C C . GLU A 1 112 ? -26.202 3.552 24.823 1.00 90.88 112 GLU A C 1
ATOM 844 O O . GLU A 1 112 ? -25.046 3.664 24.413 1.00 90.88 112 GLU A O 1
ATOM 849 N N . LEU A 1 113 ? -26.461 3.036 26.030 1.00 92.94 113 LEU A N 1
ATOM 850 C CA . LEU A 1 113 ? -25.423 2.536 26.940 1.00 92.94 113 LEU A CA 1
ATOM 851 C C . LEU A 1 113 ? -24.492 1.478 26.314 1.00 92.94 113 LEU A C 1
ATOM 853 O O . LEU A 1 113 ? -23.275 1.637 26.437 1.00 92.94 113 LEU A O 1
ATOM 857 N N . PRO A 1 114 ? -24.984 0.422 25.631 1.00 94.38 114 PRO A N 1
ATOM 858 C CA . PRO A 1 114 ? -24.096 -0.570 25.020 1.00 94.38 114 PRO A CA 1
ATOM 859 C C . PRO A 1 114 ? -23.212 0.029 23.918 1.00 94.38 114 PRO A C 1
ATOM 861 O O . PRO A 1 114 ? -22.036 -0.326 23.823 1.00 94.38 114 PRO A O 1
ATOM 864 N N . ASN A 1 115 ? -23.741 0.973 23.132 1.00 93.94 115 ASN A N 1
ATOM 865 C CA . ASN A 1 115 ? -22.985 1.655 22.079 1.00 93.94 115 ASN A CA 1
ATOM 866 C C . ASN A 1 115 ? -21.855 2.503 22.672 1.00 93.94 115 ASN A C 1
ATOM 868 O O . ASN A 1 115 ? -20.719 2.451 22.195 1.00 93.94 115 ASN A O 1
ATOM 872 N N . LEU A 1 116 ? -22.146 3.243 23.747 1.00 94.31 116 LEU A N 1
ATOM 873 C CA . LEU A 1 116 ? -21.153 4.046 24.450 1.00 94.31 116 LEU A CA 1
ATOM 874 C C . LEU A 1 116 ? -20.017 3.169 24.995 1.00 94.31 116 LEU A C 1
ATOM 876 O O . LEU A 1 116 ? -18.854 3.448 24.712 1.00 94.31 116 LEU A O 1
ATOM 880 N N . ILE A 1 117 ? -20.344 2.083 25.706 1.00 94.50 117 ILE A N 1
ATOM 881 C CA . ILE A 1 117 ? -19.352 1.155 26.275 1.00 94.50 117 ILE A CA 1
ATOM 882 C C . ILE A 1 117 ? -18.459 0.573 25.172 1.00 94.50 117 ILE A C 1
ATOM 884 O O . ILE A 1 117 ? -17.235 0.568 25.308 1.00 94.50 117 ILE A O 1
ATOM 888 N N . ALA A 1 118 ? -19.055 0.132 24.059 1.00 94.19 118 ALA A N 1
ATOM 889 C CA . ALA A 1 118 ? -18.307 -0.408 22.928 1.00 94.19 118 ALA A CA 1
ATOM 890 C C . ALA A 1 118 ? -17.356 0.633 22.315 1.00 94.19 118 ALA A C 1
ATOM 892 O O . ALA A 1 118 ? -16.194 0.322 22.055 1.00 94.19 118 ALA A O 1
ATOM 893 N N . SER A 1 119 ? -17.821 1.873 22.125 1.00 93.38 119 SER A N 1
ATOM 894 C CA . SER A 1 119 ? -17.007 2.942 21.537 1.00 93.38 119 SER A CA 1
ATOM 895 C C . SER A 1 119 ? -15.816 3.344 22.412 1.00 93.38 119 SER A C 1
ATOM 897 O O . SER A 1 119 ? -14.706 3.481 21.899 1.00 93.38 119 SER A O 1
ATOM 899 N N . VAL A 1 120 ? -16.015 3.481 23.728 1.00 95.00 120 VAL A N 1
ATOM 900 C CA . VAL A 1 120 ? -14.949 3.857 24.669 1.00 95.00 120 VAL A CA 1
ATOM 901 C C . VAL A 1 120 ? -13.910 2.746 24.759 1.00 95.00 120 VAL A C 1
ATOM 903 O O . VAL A 1 120 ? -12.715 3.024 24.660 1.00 95.00 120 VAL A O 1
ATOM 906 N N . ASN A 1 121 ? -14.351 1.491 24.874 1.00 93.31 121 ASN A N 1
ATOM 907 C CA . ASN A 1 121 ? -13.437 0.357 24.927 1.00 93.31 121 ASN A CA 1
ATOM 908 C C . ASN A 1 121 ? -12.609 0.247 23.632 1.00 93.31 121 ASN A C 1
ATOM 910 O O . ASN A 1 121 ? -11.385 0.143 23.673 1.00 93.31 121 ASN A O 1
ATOM 914 N N . ALA A 1 122 ? -13.255 0.366 22.466 1.00 90.56 122 ALA A N 1
ATOM 915 C CA . ALA A 1 122 ? -12.565 0.360 21.175 1.00 90.56 122 ALA A CA 1
ATOM 916 C C . ALA A 1 122 ? -11.551 1.509 21.046 1.00 90.56 122 ALA A C 1
ATOM 918 O O . ALA A 1 122 ? -10.437 1.297 20.567 1.00 90.56 122 ALA A O 1
ATOM 919 N N . ALA A 1 123 ? -11.911 2.712 21.505 1.00 90.69 123 ALA A N 1
ATOM 920 C CA . ALA A 1 123 ? -11.011 3.858 21.499 1.00 90.69 123 ALA A CA 1
ATOM 921 C C . ALA A 1 123 ? -9.772 3.605 22.368 1.00 90.69 123 ALA A C 1
ATOM 923 O O . ALA A 1 123 ? -8.664 3.864 21.906 1.00 90.69 123 ALA A O 1
ATOM 924 N N . LEU A 1 124 ? -9.939 3.052 23.577 1.00 90.06 124 LEU A N 1
ATOM 925 C CA . LEU A 1 124 ? -8.835 2.726 24.489 1.00 90.06 124 LEU A CA 1
ATOM 926 C C . LEU A 1 124 ? -7.922 1.625 23.941 1.00 90.06 124 LEU A C 1
ATOM 928 O O . LEU A 1 124 ? -6.703 1.777 24.001 1.00 90.06 124 LEU A O 1
ATOM 932 N N . HIS A 1 125 ? -8.482 0.571 23.339 1.00 87.38 125 HIS A N 1
ATOM 933 C CA . HIS A 1 125 ? -7.695 -0.453 22.641 1.00 87.38 125 HIS A CA 1
ATOM 934 C C . HIS A 1 125 ? -6.904 0.117 21.450 1.00 87.38 125 HIS A C 1
ATOM 936 O O . HIS A 1 125 ? -5.821 -0.376 21.133 1.00 87.38 125 HIS A O 1
ATOM 942 N N . GLY A 1 126 ? -7.424 1.162 20.799 1.00 81.44 126 GLY A N 1
ATOM 943 C CA . GLY A 1 126 ? -6.756 1.857 19.699 1.00 81.44 126 GLY A CA 1
ATOM 944 C C . GLY A 1 126 ? -5.661 2.838 20.133 1.00 81.44 126 GLY A C 1
ATOM 945 O O . GLY A 1 126 ? -4.858 3.256 19.297 1.00 81.44 126 GLY A O 1
ATOM 946 N N . VAL A 1 127 ? -5.574 3.214 21.417 1.00 81.56 127 VAL A N 1
ATOM 947 C CA . VAL A 1 127 ? -4.549 4.159 21.888 1.00 81.56 127 VAL A CA 1
ATOM 948 C C . VAL A 1 127 ? -3.169 3.504 21.831 1.00 81.56 127 VAL A C 1
ATOM 950 O O . VAL A 1 127 ? -2.854 2.583 22.577 1.00 81.56 127 VAL A O 1
ATOM 953 N N . GLY A 1 128 ? -2.306 4.019 20.954 1.00 69.19 128 GLY A N 1
ATOM 954 C CA . GLY A 1 128 ? -0.926 3.548 20.803 1.00 69.19 128 GLY A CA 1
ATOM 955 C C . GLY A 1 128 ? -0.741 2.459 19.747 1.00 69.19 128 GLY A C 1
ATOM 956 O O . GLY A 1 128 ? 0.401 2.148 19.406 1.00 69.19 128 GLY A O 1
ATOM 957 N N . GLN A 1 129 ? -1.826 1.943 19.165 1.00 68.94 129 GLN A N 1
ATOM 958 C CA . GLN A 1 129 ? -1.737 1.271 17.876 1.00 68.94 129 GLN A CA 1
ATOM 959 C C . GLN A 1 129 ? -1.761 2.352 16.790 1.00 68.94 129 GLN A C 1
ATOM 961 O O . GLN A 1 129 ? -2.701 3.148 16.755 1.00 68.94 129 GLN A O 1
ATOM 966 N N . PRO A 1 130 ? -0.746 2.446 15.909 1.00 60.31 130 PRO A N 1
ATOM 967 C CA . PRO A 1 130 ? -0.917 3.242 14.707 1.00 60.31 130 PRO A CA 1
ATOM 968 C C . PRO A 1 130 ? -2.122 2.649 13.983 1.00 60.31 130 PRO A C 1
ATOM 970 O O . PRO A 1 130 ? -2.131 1.445 13.718 1.00 60.31 130 PRO A O 1
ATOM 973 N N . ALA A 1 131 ? -3.144 3.466 13.719 1.00 61.28 131 ALA A N 1
ATOM 974 C CA . ALA A 1 131 ? -4.224 3.070 12.835 1.00 61.28 131 ALA A CA 1
ATOM 975 C C . ALA A 1 131 ? -3.557 2.536 11.567 1.00 61.28 131 ALA A C 1
ATOM 977 O O . ALA A 1 131 ? -2.854 3.269 10.866 1.00 61.28 131 ALA A O 1
ATOM 978 N N . ILE A 1 132 ? -3.671 1.228 11.345 1.00 59.31 132 ILE A N 1
ATOM 979 C CA . ILE A 1 132 ? -3.250 0.621 10.096 1.00 59.31 132 ILE A CA 1
ATOM 980 C C . ILE A 1 132 ? -4.304 1.111 9.119 1.00 59.31 132 ILE A C 1
ATOM 982 O O . ILE A 1 132 ? -5.344 0.479 8.947 1.00 59.31 132 ILE A O 1
ATOM 986 N N . GLU A 1 133 ? -4.067 2.303 8.569 1.00 61.31 133 GLU A N 1
ATOM 987 C CA . GLU A 1 133 ? -4.740 2.786 7.376 1.00 61.31 133 GLU A CA 1
ATOM 988 C C . GLU A 1 133 ? -4.775 1.585 6.426 1.00 61.31 133 GLU A C 1
ATOM 990 O O . GLU A 1 133 ? -3.698 1.036 6.139 1.00 61.31 133 GLU A O 1
ATOM 995 N N . PRO A 1 134 ? -5.963 1.087 6.030 1.00 57.62 134 PRO A N 1
ATOM 996 C CA . PRO A 1 134 ? -6.055 -0.059 5.141 1.00 57.62 134 PRO A CA 1
ATOM 997 C C . PRO A 1 134 ? -5.203 0.289 3.931 1.00 57.62 134 PRO A C 1
ATOM 999 O O . PRO A 1 134 ? -5.472 1.289 3.266 1.00 57.62 134 PRO A O 1
ATOM 1002 N N . GLY A 1 135 ? -4.097 -0.450 3.771 1.00 54.31 135 GLY A N 1
ATOM 1003 C CA . GLY A 1 135 ? -2.971 -0.038 2.943 1.00 54.31 135 GLY A CA 1
ATOM 1004 C C . GLY A 1 135 ? -3.489 0.488 1.623 1.00 54.31 135 GLY A C 1
ATOM 1005 O O . GLY A 1 135 ? -4.159 -0.265 0.919 1.00 54.31 135 GLY A O 1
ATOM 1006 N N . ALA A 1 136 ? -3.250 1.782 1.373 1.00 53.28 136 ALA A N 1
ATOM 1007 C CA . ALA A 1 136 ? -3.766 2.496 0.217 1.00 53.28 136 ALA A CA 1
ATOM 1008 C C . ALA A 1 136 ? -3.678 1.569 -0.991 1.00 53.28 136 ALA A C 1
ATOM 1010 O O . ALA A 1 136 ? -2.570 1.185 -1.384 1.00 53.28 136 ALA A O 1
AT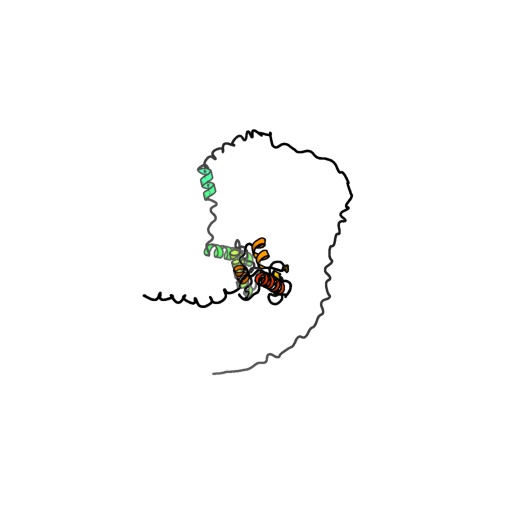OM 1011 N N . GLU A 1 137 ? -4.838 1.138 -1.501 1.00 54.81 137 GLU A N 1
ATOM 1012 C CA . GLU A 1 137 ? -4.894 0.306 -2.693 1.00 54.81 137 GLU A CA 1
ATOM 1013 C C . GLU A 1 137 ? -4.002 0.996 -3.715 1.00 54.81 137 GLU A C 1
ATOM 1015 O O . GLU A 1 137 ? -4.195 2.180 -4.000 1.00 54.81 137 GLU A O 1
ATOM 1020 N N . LEU A 1 138 ? -2.948 0.308 -4.161 1.00 56.19 138 LEU A N 1
ATOM 1021 C CA . LEU A 1 138 ? -2.005 0.859 -5.121 1.00 56.19 138 LEU A CA 1
ATOM 1022 C C . LEU A 1 138 ? -2.809 1.172 -6.379 1.00 56.19 138 LEU A C 1
ATOM 1024 O O . LEU A 1 138 ? -3.029 0.282 -7.197 1.00 56.19 138 LEU A O 1
ATOM 1028 N N . VAL A 1 139 ? -3.300 2.407 -6.504 1.00 57.09 139 VAL A N 1
ATOM 1029 C CA . VAL A 1 139 ? -4.080 2.834 -7.658 1.00 57.09 139 VAL A CA 1
ATOM 1030 C C . VAL A 1 139 ? -3.110 2.773 -8.827 1.00 57.09 139 VAL A C 1
ATOM 1032 O O . VAL A 1 139 ? -2.157 3.557 -8.868 1.00 57.09 139 VAL A O 1
ATOM 1035 N N . PRO A 1 140 ? -3.278 1.816 -9.752 1.00 60.69 140 PRO A N 1
ATOM 1036 C CA . PRO A 1 140 ? -2.326 1.666 -10.830 1.00 60.69 140 PRO A CA 1
ATOM 1037 C C . PRO A 1 140 ? -2.398 2.933 -11.683 1.00 60.69 140 PRO A C 1
ATOM 1039 O O . PRO A 1 140 ? -3.484 3.329 -12.114 1.00 60.69 140 PRO A O 1
ATOM 1042 N N . ALA A 1 141 ? -1.250 3.562 -11.956 1.00 60.88 141 ALA A N 1
ATOM 1043 C CA . ALA A 1 141 ? -1.197 4.798 -12.743 1.00 60.88 141 ALA A CA 1
ATOM 1044 C C . ALA A 1 141 ? -1.851 4.627 -14.129 1.00 60.88 141 ALA A C 1
ATOM 1046 O O . ALA A 1 141 ? -2.330 5.588 -14.732 1.00 60.88 141 ALA A O 1
ATOM 1047 N N . VAL A 1 142 ? -1.884 3.388 -14.636 1.00 62.56 142 VAL A N 1
ATOM 1048 C CA . VAL A 1 142 ? -2.552 2.991 -15.875 1.00 62.56 142 VAL A CA 1
ATOM 1049 C C . VAL A 1 142 ? -3.143 1.592 -15.709 1.00 62.56 142 VAL A C 1
ATOM 1051 O O . VAL A 1 142 ? -2.539 0.722 -15.090 1.00 62.56 142 VAL A O 1
ATOM 1054 N N . ASN A 1 143 ? -4.305 1.340 -16.317 1.00 71.38 143 ASN A N 1
ATOM 1055 C CA . ASN A 1 143 ? -4.873 -0.006 -16.390 1.00 71.38 143 ASN A CA 1
ATOM 1056 C C . ASN A 1 143 ? -3.849 -0.993 -17.009 1.00 71.38 143 ASN A C 1
ATOM 1058 O O . ASN A 1 143 ? -3.356 -0.722 -18.109 1.00 71.38 143 ASN A O 1
ATOM 1062 N N . PRO A 1 144 ? -3.571 -2.153 -16.383 1.00 70.88 144 PRO A N 1
ATOM 1063 C CA . PRO A 1 144 ? -2.534 -3.095 -16.827 1.00 70.88 144 PRO A CA 1
ATOM 1064 C C . PRO A 1 144 ? -2.782 -3.702 -18.218 1.00 70.88 144 PRO A C 1
ATOM 1066 O O . PRO A 1 144 ? -1.865 -4.238 -18.832 1.00 70.88 144 PRO A O 1
ATOM 1069 N N . LYS A 1 145 ? -4.003 -3.605 -18.762 1.00 72.75 145 LYS A N 1
ATOM 1070 C CA . LYS A 1 145 ? -4.300 -4.011 -20.148 1.00 72.75 145 LYS A CA 1
ATOM 1071 C C . LYS A 1 145 ? -3.914 -2.947 -21.181 1.00 72.75 145 LYS A C 1
ATOM 1073 O O . LYS A 1 145 ? -3.761 -3.267 -22.353 1.00 72.75 145 LYS A O 1
ATOM 1078 N N . ARG A 1 146 ? -3.773 -1.682 -20.768 1.00 76.62 146 ARG A N 1
ATOM 1079 C CA . ARG A 1 146 ? -3.449 -0.531 -21.636 1.00 76.62 146 ARG A CA 1
ATOM 1080 C C . ARG A 1 146 ? -1.998 -0.063 -21.503 1.00 76.62 146 ARG A C 1
ATOM 1082 O O . ARG A 1 146 ? -1.641 0.969 -22.056 1.00 76.62 146 ARG A O 1
ATOM 1089 N N . SER A 1 147 ? -1.163 -0.786 -20.767 1.00 80.56 147 SER A N 1
ATOM 1090 C CA . SER A 1 147 ? 0.240 -0.431 -20.537 1.00 80.56 147 SER A CA 1
ATOM 1091 C C . SER A 1 147 ? 1.187 -0.917 -21.640 1.00 80.56 147 SER A C 1
ATOM 1093 O O . SER A 1 147 ? 2.326 -0.453 -21.697 1.00 80.56 147 SER A O 1
ATOM 1095 N N . VAL A 1 148 ? 0.745 -1.816 -22.528 1.00 86.56 148 VAL A N 1
ATOM 1096 C CA . VAL A 1 148 ? 1.562 -2.380 -23.614 1.00 86.56 148 VAL A CA 1
ATOM 1097 C C . VAL A 1 148 ? 1.172 -1.750 -24.948 1.00 86.56 148 VAL A C 1
ATOM 1099 O O . VAL A 1 148 ? 0.070 -1.977 -25.443 1.00 86.56 148 VAL A O 1
ATOM 1102 N N . PHE A 1 149 ? 2.097 -1.006 -25.557 1.00 89.00 149 PHE A N 1
ATOM 1103 C CA . PHE A 1 149 ? 1.978 -0.524 -26.934 1.00 89.00 149 PHE A CA 1
ATOM 1104 C C . PHE A 1 149 ? 3.109 -1.094 -27.810 1.00 89.00 149 PHE A C 1
ATOM 1106 O O . PHE A 1 149 ? 4.154 -1.504 -27.289 1.00 89.00 149 PHE A O 1
ATOM 1113 N N . PRO A 1 150 ? 2.943 -1.109 -29.149 1.00 87.81 150 PRO A N 1
ATOM 1114 C CA . PRO A 1 150 ? 3.966 -1.624 -30.062 1.00 87.81 150 PRO A CA 1
ATOM 1115 C C . PRO A 1 150 ? 5.314 -0.893 -29.943 1.00 87.81 150 PRO A C 1
ATOM 1117 O O . PRO A 1 150 ? 6.369 -1.533 -29.967 1.00 87.81 150 PRO A O 1
ATOM 1120 N N . ASP A 1 151 ? 5.279 0.430 -29.749 1.00 88.75 151 ASP A N 1
ATOM 1121 C CA . ASP A 1 151 ? 6.469 1.293 -29.708 1.00 88.75 151 ASP A CA 1
ATOM 1122 C C . ASP A 1 151 ? 7.011 1.558 -28.296 1.00 88.75 151 ASP A C 1
ATOM 1124 O O . ASP A 1 151 ? 8.200 1.849 -28.126 1.00 88.75 151 ASP A O 1
ATOM 1128 N N . TYR A 1 152 ? 6.157 1.474 -27.273 1.00 90.69 152 TYR A N 1
ATOM 1129 C CA . TYR A 1 152 ? 6.511 1.787 -25.890 1.00 90.69 152 TYR A CA 1
ATOM 1130 C C . TYR A 1 152 ? 5.655 1.018 -24.880 1.00 90.69 152 TYR A C 1
ATOM 1132 O O . TYR A 1 152 ? 4.543 0.592 -25.161 1.00 90.69 152 TYR A O 1
ATOM 1140 N N . ILE A 1 153 ? 6.173 0.871 -23.667 1.00 91.06 153 ILE A N 1
ATOM 1141 C CA . ILE A 1 153 ? 5.486 0.278 -22.520 1.00 91.06 153 ILE A CA 1
ATOM 1142 C C . ILE A 1 153 ? 5.439 1.310 -21.401 1.00 91.06 153 ILE A C 1
ATOM 1144 O O . ILE A 1 153 ? 6.407 2.042 -21.186 1.00 91.06 153 ILE A O 1
ATOM 1148 N N . VAL A 1 154 ? 4.309 1.382 -20.704 1.00 90.38 154 VAL A N 1
ATOM 1149 C CA . VAL A 1 154 ? 4.090 2.310 -19.592 1.00 90.38 154 VAL A CA 1
ATOM 1150 C C . VAL A 1 154 ? 4.386 1.619 -18.260 1.00 90.38 154 VAL A C 1
ATOM 1152 O O . VAL A 1 154 ? 3.954 0.488 -18.042 1.00 90.38 154 VAL A O 1
ATOM 1155 N N . CYS A 1 155 ? 5.131 2.286 -17.376 1.00 89.06 155 CYS A N 1
ATOM 1156 C CA . CYS A 1 155 ? 5.356 1.809 -16.009 1.00 89.06 155 CYS A CA 1
ATOM 1157 C C . CYS A 1 155 ? 4.101 2.026 -15.148 1.00 89.06 155 CYS A C 1
ATOM 1159 O O . CYS A 1 155 ? 3.506 3.100 -15.203 1.00 89.06 155 CYS A O 1
ATOM 1161 N N . LEU A 1 156 ? 3.712 1.021 -14.357 1.00 87.00 156 LEU A N 1
ATOM 1162 C CA . LEU A 1 156 ? 2.514 1.075 -13.509 1.00 87.00 156 LEU A CA 1
ATOM 1163 C C . LEU A 1 156 ? 2.721 1.919 -12.242 1.00 87.00 156 LEU A C 1
ATOM 1165 O O . LEU A 1 156 ? 1.743 2.420 -11.695 1.00 87.00 156 LEU A O 1
ATOM 1169 N N . ASP A 1 157 ? 3.978 2.115 -11.830 1.00 84.12 157 ASP A N 1
ATOM 1170 C CA . ASP A 1 157 ? 4.357 2.936 -10.675 1.00 84.12 157 ASP A CA 1
ATOM 1171 C C . ASP A 1 157 ? 4.507 4.417 -11.048 1.00 84.12 157 ASP A C 1
ATOM 1173 O O . ASP A 1 157 ? 3.994 5.282 -10.349 1.00 84.12 157 ASP A O 1
ATOM 1177 N N . ASP A 1 158 ? 5.175 4.720 -12.169 1.00 81.94 158 ASP A N 1
ATOM 1178 C CA . ASP A 1 158 ? 5.502 6.106 -12.544 1.00 81.94 158 ASP A CA 1
ATOM 1179 C C . ASP A 1 158 ? 4.619 6.697 -13.651 1.00 81.94 158 ASP A C 1
ATOM 1181 O O . ASP A 1 158 ? 4.688 7.894 -13.924 1.00 81.94 158 ASP A O 1
ATOM 1185 N N . GLY A 1 159 ? 3.883 5.868 -14.401 1.00 84.25 159 GLY A N 1
ATOM 1186 C CA . GLY A 1 159 ? 3.114 6.301 -15.579 1.00 84.25 159 GLY A CA 1
ATOM 1187 C C . GLY A 1 159 ? 3.961 6.759 -16.781 1.00 84.25 159 GLY A C 1
ATOM 1188 O O . GLY A 1 159 ? 3.424 7.210 -17.795 1.00 84.25 159 GLY A O 1
ATOM 1189 N N . LYS A 1 160 ? 5.293 6.647 -16.710 1.00 87.38 160 LYS A N 1
ATOM 1190 C CA . LYS A 1 160 ? 6.224 7.055 -17.777 1.00 87.38 160 LYS A CA 1
ATOM 1191 C C . LYS A 1 160 ? 6.335 5.994 -18.879 1.00 87.38 160 LYS A C 1
ATOM 1193 O O . LYS A 1 160 ? 6.212 4.794 -18.630 1.00 87.38 160 LYS A O 1
ATOM 1198 N N . LYS A 1 161 ? 6.595 6.449 -20.110 1.00 90.88 161 LYS A N 1
ATOM 1199 C CA . LYS A 1 161 ? 6.713 5.616 -21.320 1.00 90.88 161 LYS A CA 1
ATOM 1200 C C . LYS A 1 161 ? 8.167 5.216 -21.566 1.00 90.88 161 LYS A C 1
ATOM 1202 O O . LYS A 1 161 ? 9.034 6.080 -21.671 1.00 90.88 161 LYS A O 1
ATOM 1207 N N . PHE A 1 162 ? 8.422 3.925 -21.754 1.00 90.06 162 PHE A N 1
ATOM 1208 C CA . PHE A 1 162 ? 9.759 3.383 -21.989 1.00 90.06 162 PHE A CA 1
ATOM 1209 C C . PHE A 1 162 ? 9.776 2.340 -23.105 1.00 90.06 162 PHE A C 1
ATOM 1211 O O . PHE A 1 162 ? 8.826 1.592 -23.298 1.00 90.06 162 PHE A O 1
ATOM 1218 N N . LYS A 1 163 ? 10.905 2.220 -23.813 1.00 91.31 163 LYS A N 1
ATOM 1219 C CA . LYS A 1 163 ? 11.129 1.119 -24.773 1.00 91.31 163 LYS A CA 1
ATOM 1220 C C . LYS A 1 163 ? 11.481 -0.201 -24.071 1.00 91.31 163 LYS A C 1
ATOM 1222 O O . LYS A 1 163 ? 11.169 -1.276 -24.574 1.00 91.31 163 LYS A O 1
ATOM 1227 N N . SER A 1 164 ? 12.135 -0.118 -22.908 1.00 91.31 164 SER A N 1
ATOM 1228 C CA . SER A 1 164 ? 12.531 -1.257 -22.071 1.00 91.31 164 SER A CA 1
ATOM 1229 C C . SER A 1 164 ? 12.178 -0.981 -20.614 1.00 91.31 164 SER A C 1
ATOM 1231 O O . SER A 1 164 ? 12.871 -0.217 -19.938 1.00 91.31 164 SER A O 1
ATOM 1233 N N . LEU A 1 165 ? 11.120 -1.630 -20.129 1.00 90.56 165 LEU A N 1
ATOM 1234 C CA . LEU A 1 165 ? 10.677 -1.521 -18.742 1.00 90.56 165 LEU A CA 1
ATOM 1235 C C . LEU A 1 165 ? 11.656 -2.235 -17.795 1.00 90.56 165 LEU A C 1
ATOM 1237 O O . LEU A 1 165 ? 11.913 -1.765 -16.694 1.00 90.56 165 LEU A O 1
ATOM 1241 N N . LYS A 1 166 ? 12.313 -3.309 -18.261 1.00 90.62 166 LYS A N 1
ATOM 1242 C CA . LYS A 1 166 ? 13.325 -4.050 -17.484 1.00 90.62 166 LYS A CA 1
ATOM 1243 C C . LYS A 1 166 ? 14.485 -3.172 -16.994 1.00 90.62 166 LYS A C 1
ATOM 1245 O O . LYS A 1 166 ? 15.004 -3.408 -15.907 1.00 90.62 166 LYS A O 1
ATOM 1250 N N . ARG A 1 167 ? 14.923 -2.186 -17.791 1.00 92.50 167 ARG A N 1
ATOM 1251 C CA . ARG A 1 167 ? 15.987 -1.256 -17.370 1.00 92.50 167 ARG A CA 1
ATOM 1252 C C . ARG A 1 167 ? 15.494 -0.343 -16.251 1.00 92.50 167 ARG A C 1
ATOM 1254 O O . ARG A 1 167 ? 16.188 -0.209 -15.253 1.00 92.50 167 ARG A O 1
ATOM 1261 N N . HIS A 1 168 ? 14.309 0.228 -16.440 1.00 91.12 168 HIS A N 1
ATOM 1262 C CA . HIS A 1 168 ? 13.663 1.137 -15.497 1.00 91.12 168 HIS A CA 1
ATOM 1263 C C . HIS A 1 168 ? 13.449 0.480 -14.130 1.00 91.12 168 HIS A C 1
ATOM 1265 O O . HIS A 1 168 ? 13.944 0.977 -13.127 1.00 91.12 168 HIS A O 1
ATOM 1271 N N . ILE A 1 169 ? 12.854 -0.720 -14.113 1.00 91.31 169 ILE A N 1
ATOM 1272 C CA . ILE A 1 169 ? 12.602 -1.484 -12.879 1.00 91.31 169 ILE A CA 1
ATOM 1273 C C . ILE A 1 169 ? 13.892 -1.718 -12.083 1.00 91.31 169 ILE A C 1
ATOM 1275 O O . ILE A 1 169 ? 13.912 -1.592 -10.861 1.00 91.31 169 ILE A O 1
ATOM 1279 N N . ARG A 1 170 ? 14.988 -2.040 -12.776 1.00 90.69 170 ARG A N 1
ATOM 1280 C CA . ARG A 1 170 ? 16.263 -2.340 -12.125 1.00 90.69 170 ARG A CA 1
ATOM 1281 C C . ARG A 1 170 ? 16.968 -1.095 -11.585 1.00 90.69 170 ARG A C 1
ATOM 1283 O O . ARG A 1 170 ? 17.657 -1.208 -10.581 1.00 90.69 170 ARG A O 1
ATOM 1290 N N . THR A 1 171 ? 16.865 0.044 -12.266 1.00 89.56 171 THR A N 1
ATOM 1291 C CA . THR A 1 171 ? 17.572 1.271 -11.865 1.00 89.56 171 THR A CA 1
ATOM 1292 C C . THR A 1 171 ? 16.809 2.047 -10.799 1.00 89.56 171 THR A C 1
ATOM 1294 O O . THR A 1 171 ? 17.426 2.456 -9.822 1.00 89.56 171 THR A O 1
ATOM 1297 N N . ASP A 1 172 ? 15.494 2.194 -10.952 1.00 87.75 172 ASP A N 1
ATOM 1298 C CA . ASP A 1 172 ? 14.708 3.084 -10.093 1.00 87.75 172 ASP A CA 1
ATOM 1299 C C . ASP A 1 172 ? 14.144 2.342 -8.878 1.00 87.75 172 ASP A C 1
ATOM 1301 O O . ASP A 1 172 ? 14.088 2.891 -7.782 1.00 87.75 172 ASP A O 1
ATOM 1305 N N . PHE A 1 173 ? 13.788 1.065 -9.049 1.00 86.12 173 PHE A N 1
ATOM 1306 C CA . PHE A 1 173 ? 13.193 0.257 -7.982 1.00 86.12 173 PHE A CA 1
ATOM 1307 C C . PHE A 1 173 ? 14.121 -0.838 -7.446 1.00 86.12 173 PHE A C 1
ATOM 1309 O O . PHE A 1 173 ? 13.821 -1.436 -6.418 1.00 86.12 173 PHE A O 1
ATOM 1316 N N . GLY A 1 174 ? 15.228 -1.146 -8.131 1.00 88.56 174 GLY A N 1
ATOM 1317 C CA . GLY A 1 174 ? 16.124 -2.241 -7.737 1.00 88.56 174 GLY A CA 1
ATOM 1318 C C . GLY A 1 174 ? 15.472 -3.631 -7.772 1.00 88.56 174 GLY A C 1
ATOM 1319 O O . GLY A 1 174 ? 16.021 -4.581 -7.220 1.00 88.56 174 GLY A O 1
ATOM 1320 N N . LEU A 1 175 ? 14.304 -3.768 -8.408 1.00 87.62 175 LEU A N 1
ATOM 1321 C CA . LEU A 1 175 ? 13.515 -5.000 -8.411 1.00 87.62 175 LEU A CA 1
ATOM 1322 C C . LEU A 1 175 ? 13.863 -5.897 -9.605 1.00 87.62 175 LEU A C 1
ATOM 1324 O O . LEU A 1 175 ? 14.324 -5.448 -10.661 1.00 87.62 175 LEU A O 1
ATOM 1328 N N . THR A 1 176 ? 13.601 -7.196 -9.459 1.00 90.62 176 THR A N 1
ATOM 1329 C CA . THR A 1 176 ? 13.608 -8.118 -10.597 1.00 90.62 176 THR A CA 1
ATOM 1330 C C . THR A 1 176 ? 12.305 -7.977 -11.392 1.00 90.62 176 THR A C 1
ATOM 1332 O O . THR A 1 176 ? 11.270 -7.605 -10.833 1.00 90.62 176 THR A O 1
ATOM 1335 N N . PRO A 1 177 ? 12.309 -8.292 -12.699 1.00 88.88 177 PRO A N 1
ATOM 1336 C CA . PRO A 1 177 ? 11.086 -8.267 -13.502 1.00 88.88 177 PRO A CA 1
ATOM 1337 C C . PRO A 1 177 ? 9.969 -9.153 -12.938 1.00 88.88 177 PRO A C 1
ATOM 1339 O O . PRO A 1 177 ? 8.799 -8.822 -13.087 1.00 88.88 177 PRO A O 1
ATOM 1342 N N . ASP A 1 178 ? 10.318 -10.253 -12.272 1.00 89.88 178 ASP A N 1
ATOM 1343 C CA . ASP A 1 178 ? 9.346 -11.191 -11.704 1.00 89.88 178 ASP A CA 1
ATOM 1344 C C . ASP A 1 178 ? 8.763 -10.676 -10.387 1.00 89.88 178 ASP A C 1
ATOM 1346 O O . ASP A 1 178 ? 7.552 -10.745 -10.190 1.00 89.88 178 ASP A O 1
ATOM 1350 N N . ALA A 1 179 ? 9.586 -10.046 -9.541 1.00 90.00 179 ALA A N 1
ATOM 1351 C CA . ALA A 1 179 ? 9.102 -9.343 -8.354 1.00 90.00 179 ALA A CA 1
ATOM 1352 C C . ALA A 1 179 ? 8.153 -8.195 -8.729 1.00 90.00 179 ALA A C 1
ATOM 1354 O O . ALA A 1 179 ? 7.147 -7.974 -8.061 1.00 90.00 179 ALA A O 1
ATOM 1355 N N . TYR A 1 180 ? 8.426 -7.505 -9.841 1.00 89.44 180 TYR A N 1
ATOM 1356 C CA . TYR A 1 180 ? 7.537 -6.473 -10.369 1.00 89.44 180 TYR A CA 1
ATOM 1357 C C . TYR A 1 180 ? 6.175 -7.032 -10.802 1.00 89.44 180 TYR A C 1
ATOM 1359 O O . TYR A 1 180 ? 5.140 -6.428 -10.527 1.00 89.44 180 TYR A O 1
ATOM 1367 N N . ARG A 1 181 ? 6.156 -8.208 -11.444 1.00 88.88 181 ARG A N 1
ATOM 1368 C CA . ARG A 1 181 ? 4.905 -8.895 -11.800 1.00 88.88 181 ARG A CA 1
ATOM 1369 C C . ARG A 1 181 ? 4.127 -9.322 -10.565 1.00 88.88 181 ARG A C 1
ATOM 1371 O O . ARG A 1 181 ? 2.921 -9.120 -10.537 1.00 88.88 181 ARG A O 1
ATOM 1378 N N . ALA A 1 182 ? 4.811 -9.859 -9.556 1.00 88.94 182 ALA A N 1
ATOM 1379 C CA . ALA A 1 182 ? 4.193 -10.265 -8.298 1.00 88.94 182 ALA A CA 1
ATOM 1380 C C . ALA A 1 182 ? 3.596 -9.069 -7.540 1.00 88.94 182 ALA A C 1
ATOM 1382 O O . ALA A 1 182 ? 2.467 -9.158 -7.071 1.00 88.94 182 ALA A O 1
ATOM 1383 N N . LYS A 1 183 ? 4.310 -7.932 -7.498 1.00 87.31 183 LYS A N 1
ATOM 1384 C CA . LYS A 1 183 ? 3.842 -6.684 -6.870 1.00 87.31 183 LYS A CA 1
ATOM 1385 C C . LYS A 1 183 ? 2.498 -6.217 -7.436 1.00 87.31 183 LYS A C 1
ATOM 1387 O O . LYS A 1 183 ? 1.653 -5.742 -6.689 1.00 87.31 183 LYS A O 1
ATOM 1392 N N . TRP A 1 184 ? 2.318 -6.354 -8.747 1.00 84.50 184 TRP A N 1
ATOM 1393 C CA . TRP A 1 184 ? 1.146 -5.852 -9.465 1.00 84.50 184 TRP A CA 1
ATOM 1394 C C . TRP A 1 184 ? 0.154 -6.950 -9.897 1.00 84.50 184 TRP A C 1
ATOM 1396 O O . TRP A 1 184 ? -0.820 -6.652 -10.582 1.00 84.50 184 TRP A O 1
ATOM 1406 N N . GLY A 1 185 ? 0.387 -8.216 -9.532 1.00 84.06 185 GLY A N 1
ATOM 1407 C CA . GLY A 1 185 ? -0.468 -9.346 -9.920 1.00 84.06 185 GLY A CA 1
ATOM 1408 C C . GLY A 1 185 ? -0.536 -9.607 -11.434 1.00 84.06 185 GLY A C 1
ATOM 1409 O O . GLY A 1 185 ? -1.563 -10.060 -11.938 1.00 84.06 185 GLY A O 1
ATOM 1410 N N . LEU A 1 186 ? 0.524 -9.290 -12.186 1.00 84.44 186 LEU A N 1
ATOM 1411 C CA . LEU A 1 186 ? 0.543 -9.438 -13.647 1.00 84.44 186 LEU A CA 1
ATOM 1412 C C . LEU A 1 186 ? 0.806 -10.891 -14.084 1.00 84.44 186 LEU A C 1
ATOM 1414 O O . LEU A 1 186 ? 1.599 -11.591 -13.448 1.00 84.44 186 LEU A O 1
ATOM 1418 N N . PRO A 1 187 ? 0.244 -11.329 -15.230 1.00 85.75 187 PRO A N 1
ATOM 1419 C CA . PRO A 1 187 ? 0.588 -12.612 -15.835 1.00 85.75 187 PRO A CA 1
ATOM 1420 C C . PRO A 1 187 ? 2.088 -12.720 -16.141 1.00 85.75 187 PRO A C 1
ATOM 1422 O O . PRO A 1 187 ? 2.740 -11.741 -16.517 1.00 85.75 187 PRO A O 1
ATOM 1425 N N . HIS A 1 188 ? 2.630 -13.938 -16.071 1.00 85.12 188 HIS A N 1
ATOM 1426 C CA . HIS A 1 188 ? 4.026 -14.203 -16.439 1.00 85.12 188 HIS A CA 1
ATOM 1427 C C . HIS A 1 188 ? 4.331 -13.832 -17.905 1.00 85.12 188 HIS A C 1
ATOM 1429 O O . HIS A 1 188 ? 5.422 -13.350 -18.211 1.00 85.12 188 HIS A O 1
ATOM 1435 N N . ASP A 1 189 ? 3.339 -13.971 -18.789 1.00 87.50 189 ASP A N 1
ATOM 1436 C CA . ASP A 1 189 ? 3.425 -13.652 -20.222 1.00 87.50 189 ASP A CA 1
ATOM 1437 C C . ASP A 1 189 ? 3.431 -12.139 -20.532 1.00 87.50 189 ASP A C 1
ATOM 1439 O O . ASP A 1 189 ? 3.464 -11.709 -21.682 1.00 87.50 189 ASP A O 1
ATOM 1443 N N . TYR A 1 190 ? 3.414 -11.282 -19.507 1.00 86.94 190 TYR A N 1
ATOM 1444 C CA . TYR A 1 190 ? 3.445 -9.840 -19.716 1.00 86.94 190 TYR A CA 1
ATOM 1445 C C . TYR A 1 190 ? 4.796 -9.379 -20.307 1.00 86.94 190 TYR A C 1
ATOM 1447 O O . TYR A 1 190 ? 5.852 -9.610 -19.686 1.00 86.94 190 TYR A O 1
ATOM 1455 N N . PRO A 1 191 ? 4.798 -8.689 -21.469 1.00 88.94 191 PRO A N 1
ATOM 1456 C CA . PRO A 1 191 ? 6.021 -8.229 -22.111 1.00 88.94 191 PRO A CA 1
ATOM 1457 C C . PRO A 1 191 ? 6.648 -7.071 -21.326 1.00 88.94 191 PRO A C 1
ATOM 1459 O O . PRO A 1 191 ? 6.006 -6.075 -21.018 1.00 88.94 191 PRO A O 1
ATOM 1462 N N . MET A 1 192 ? 7.948 -7.172 -21.042 1.00 90.25 192 MET A N 1
ATOM 1463 C CA . MET A 1 192 ? 8.722 -6.133 -20.333 1.00 90.25 192 MET A CA 1
ATOM 1464 C C . MET A 1 192 ? 9.471 -5.182 -21.279 1.00 90.25 192 MET A C 1
ATOM 1466 O O . MET A 1 192 ? 10.213 -4.296 -20.846 1.00 90.25 192 MET A O 1
ATOM 1470 N N . VAL A 1 193 ? 9.346 -5.399 -22.585 1.00 91.75 193 VAL A N 1
ATOM 1471 C CA . VAL A 1 193 ? 10.033 -4.649 -23.638 1.00 91.75 193 VAL A CA 1
ATOM 1472 C C . VAL A 1 193 ? 9.058 -4.446 -24.792 1.00 91.75 193 VAL A C 1
ATOM 1474 O O . VAL A 1 193 ? 8.299 -5.358 -25.110 1.00 91.75 193 VAL A O 1
ATOM 1477 N N . ALA A 1 194 ? 9.071 -3.261 -25.407 1.00 91.50 194 ALA A N 1
ATOM 1478 C CA . ALA A 1 194 ? 8.191 -2.946 -26.529 1.00 91.50 194 ALA A CA 1
ATOM 1479 C C . ALA A 1 194 ? 8.413 -3.911 -27.708 1.00 91.50 194 ALA A C 1
ATOM 1481 O O . ALA A 1 194 ? 9.556 -4.271 -28.017 1.00 91.50 194 ALA A O 1
ATOM 1482 N N . GLN A 1 195 ? 7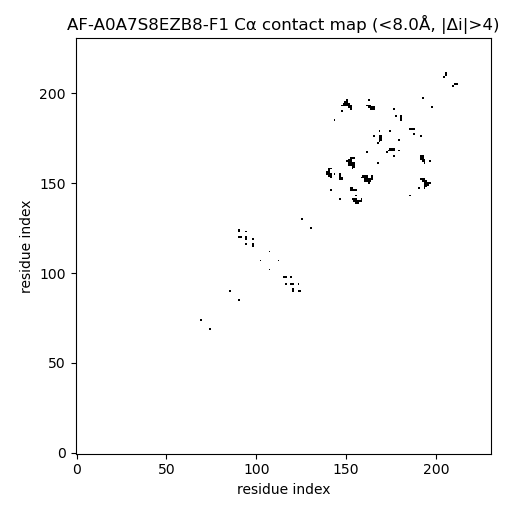.330 -4.306 -28.384 1.00 91.12 195 GLN A N 1
ATOM 1483 C CA . GLN A 1 195 ? 7.361 -5.323 -29.442 1.00 91.12 195 GLN A CA 1
ATOM 1484 C C . GLN A 1 195 ? 8.244 -4.900 -30.625 1.00 91.12 195 GLN A C 1
ATOM 1486 O O . GLN A 1 195 ? 9.093 -5.680 -31.060 1.00 91.12 195 GLN A O 1
ATOM 1491 N N . ASN A 1 196 ? 8.145 -3.644 -31.075 1.00 93.12 196 ASN A N 1
ATOM 1492 C CA . ASN A 1 196 ? 8.965 -3.128 -32.177 1.00 93.12 196 ASN A CA 1
ATOM 1493 C C . ASN A 1 196 ? 10.452 -3.056 -31.805 1.00 93.12 196 ASN A C 1
ATOM 1495 O O . ASN A 1 196 ? 11.324 -3.363 -32.620 1.00 93.12 196 ASN A O 1
ATOM 1499 N N . TYR A 1 197 ? 10.767 -2.715 -30.551 1.00 91.38 197 TYR A N 1
ATOM 1500 C CA . TYR A 1 197 ? 12.150 -2.698 -30.073 1.00 91.38 197 TYR A CA 1
ATOM 1501 C C . TYR A 1 197 ? 12.737 -4.114 -29.981 1.00 91.38 197 TYR A C 1
ATOM 1503 O O . TYR A 1 197 ? 13.885 -4.335 -30.376 1.00 91.38 197 TYR A O 1
ATOM 1511 N N . ALA A 1 198 ? 11.950 -5.089 -29.515 1.00 90.06 198 ALA A N 1
ATOM 1512 C CA . ALA A 1 198 ? 12.342 -6.495 -29.504 1.00 90.06 198 ALA A CA 1
ATOM 1513 C C . ALA A 1 198 ? 12.559 -7.034 -30.930 1.00 90.06 198 ALA A C 1
ATOM 1515 O O . ALA A 1 198 ? 13.586 -7.666 -31.193 1.00 90.06 198 ALA A O 1
ATOM 1516 N N . ALA A 1 199 ? 11.657 -6.717 -31.865 1.00 91.38 199 ALA A N 1
ATOM 1517 C CA . ALA A 1 199 ? 11.771 -7.096 -33.270 1.00 91.38 199 ALA A CA 1
ATOM 1518 C C . ALA A 1 199 ? 13.050 -6.530 -33.907 1.00 91.38 199 ALA A C 1
ATOM 1520 O O . ALA A 1 199 ? 13.853 -7.300 -34.438 1.00 91.38 199 ALA A O 1
ATOM 1521 N N . ALA A 1 200 ? 13.310 -5.226 -33.754 1.00 91.88 200 ALA A N 1
ATOM 1522 C CA . ALA A 1 200 ? 14.511 -4.575 -34.279 1.00 91.88 200 ALA A CA 1
ATOM 1523 C C . ALA A 1 200 ? 15.805 -5.178 -33.705 1.00 91.88 200 ALA A C 1
ATOM 1525 O O . ALA A 1 200 ? 16.737 -5.485 -34.448 1.00 91.88 200 ALA A O 1
ATOM 1526 N N . ARG A 1 201 ? 15.865 -5.418 -32.385 1.00 89.62 201 ARG A N 1
ATOM 1527 C CA . ARG A 1 201 ? 17.036 -6.055 -31.752 1.00 89.62 201 ARG A CA 1
ATOM 1528 C C . ARG A 1 201 ? 17.226 -7.499 -32.215 1.00 89.62 201 ARG A C 1
ATOM 1530 O O . ARG A 1 201 ? 18.363 -7.913 -32.424 1.00 89.62 201 ARG A O 1
ATOM 1537 N N . SER A 1 202 ? 16.142 -8.251 -32.413 1.00 88.25 202 SER A N 1
ATOM 1538 C CA . SER A 1 202 ? 16.210 -9.627 -32.914 1.00 88.25 202 SER A CA 1
ATOM 1539 C C . SER A 1 202 ? 16.662 -9.703 -34.379 1.00 88.25 202 SER A C 1
ATOM 1541 O O . SER A 1 202 ? 17.440 -10.589 -34.726 1.00 88.25 202 SER A O 1
ATOM 1543 N N . ALA A 1 203 ? 16.238 -8.759 -35.227 1.00 91.44 203 ALA A N 1
ATOM 1544 C CA . ALA A 1 203 ? 16.663 -8.670 -36.621 1.00 91.44 203 ALA A CA 1
ATOM 1545 C C . ALA A 1 203 ? 18.162 -8.360 -36.727 1.00 91.44 203 ALA A C 1
ATOM 1547 O O . ALA A 1 203 ? 18.876 -9.047 -37.456 1.00 91.44 203 ALA A O 1
ATOM 1548 N N . LEU A 1 204 ? 18.653 -7.403 -35.9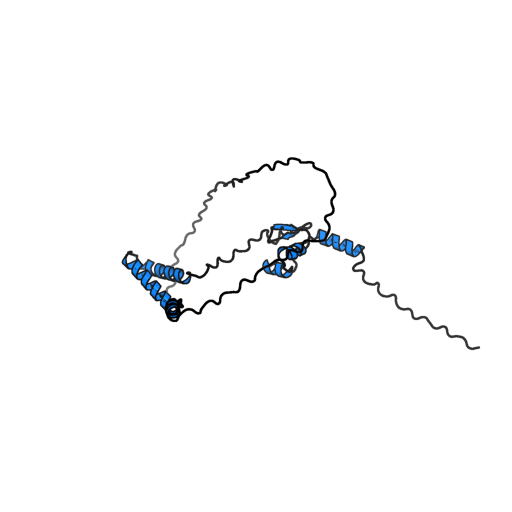27 1.00 89.81 204 LEU A N 1
ATOM 1549 C CA . LEU A 1 204 ? 20.083 -7.099 -35.837 1.00 89.81 204 LEU A CA 1
ATOM 1550 C C . LEU A 1 204 ? 20.891 -8.308 -35.357 1.00 89.81 204 LEU A C 1
ATOM 1552 O O . LEU A 1 204 ? 21.900 -8.638 -35.964 1.00 89.81 204 LEU A O 1
ATOM 1556 N N . ALA A 1 205 ? 20.433 -9.018 -34.323 1.00 90.12 205 ALA A N 1
ATOM 1557 C CA . ALA A 1 205 ? 21.132 -10.203 -33.824 1.00 90.12 205 ALA A CA 1
ATOM 1558 C C . ALA A 1 205 ? 21.230 -11.319 -34.880 1.00 90.12 205 ALA A C 1
ATOM 1560 O O . ALA A 1 205 ? 22.294 -11.913 -35.055 1.00 90.12 205 ALA A O 1
ATOM 1561 N N . LYS A 1 206 ? 20.141 -11.565 -35.621 1.00 89.56 206 LYS A N 1
ATOM 1562 C CA . LYS A 1 206 ? 20.116 -12.534 -36.727 1.00 89.56 206 LYS A CA 1
ATOM 1563 C C . LYS A 1 206 ? 21.045 -12.112 -37.870 1.00 89.56 206 LYS A C 1
ATOM 1565 O O . LYS A 1 206 ? 21.762 -12.957 -38.403 1.00 89.56 206 LYS A O 1
ATOM 1570 N N . ALA A 1 207 ? 21.074 -10.822 -38.212 1.00 86.38 207 ALA A N 1
ATOM 1571 C CA . ALA A 1 207 ? 22.001 -10.272 -39.203 1.00 86.38 207 ALA A CA 1
ATOM 1572 C C . ALA A 1 207 ? 23.467 -10.412 -38.752 1.00 86.38 207 ALA A C 1
ATOM 1574 O O . ALA A 1 207 ? 24.320 -10.814 -39.540 1.00 86.38 207 ALA A O 1
ATOM 1575 N N . SER A 1 208 ? 23.743 -10.184 -37.465 1.00 85.38 208 SER A N 1
ATOM 1576 C CA . SER A 1 208 ? 25.055 -10.379 -36.835 1.00 85.38 208 SER A CA 1
ATOM 1577 C C . SER A 1 208 ? 25.422 -11.851 -36.579 1.00 85.38 208 SER A C 1
ATOM 1579 O O . SER A 1 208 ? 26.474 -12.123 -36.011 1.00 85.38 208 SER A O 1
ATOM 1581 N N . GLY A 1 209 ? 24.594 -12.814 -37.003 1.00 83.00 209 GLY A N 1
ATOM 1582 C CA . GLY A 1 209 ? 24.923 -14.242 -36.974 1.00 83.00 209 GLY A CA 1
ATOM 1583 C C . GLY A 1 209 ? 24.678 -14.963 -35.643 1.00 83.00 209 GLY A C 1
ATOM 1584 O O . GLY A 1 209 ? 25.010 -16.144 -35.541 1.00 83.00 209 GLY A O 1
ATOM 1585 N N . LEU A 1 210 ? 24.056 -14.320 -34.647 1.00 78.31 210 LEU A N 1
ATOM 1586 C CA . LEU A 1 210 ? 23.612 -15.010 -33.431 1.00 78.31 210 LEU A CA 1
ATOM 1587 C C . LEU A 1 210 ? 22.419 -15.924 -33.765 1.00 78.31 210 LEU A C 1
ATOM 1589 O O . LEU A 1 210 ? 21.372 -15.454 -34.207 1.00 78.31 210 LEU A O 1
ATOM 1593 N N . GLY A 1 211 ? 22.565 -17.233 -33.532 1.00 74.12 211 GLY A N 1
ATOM 1594 C CA . GLY A 1 211 ? 21.480 -18.215 -33.681 1.00 74.12 211 GLY A CA 1
ATOM 1595 C C . GLY A 1 211 ? 21.469 -19.018 -34.987 1.00 74.12 211 GLY A C 1
ATOM 1596 O O . GLY A 1 211 ? 20.495 -19.724 -35.250 1.00 74.12 211 GLY A O 1
ATOM 1597 N N . ARG A 1 212 ? 22.532 -18.969 -35.803 1.00 76.56 212 ARG A N 1
ATOM 1598 C CA . ARG A 1 212 ? 22.710 -19.946 -36.890 1.00 76.56 212 ARG A CA 1
ATOM 1599 C C . ARG A 1 212 ? 22.996 -21.318 -36.277 1.00 76.56 212 ARG A C 1
ATOM 1601 O O . ARG A 1 212 ? 24.033 -21.517 -35.650 1.00 76.56 212 ARG A O 1
ATOM 1608 N N . LYS A 1 213 ? 22.063 -22.257 -36.446 1.00 67.44 213 LYS A N 1
ATOM 1609 C CA . LYS A 1 213 ? 22.282 -23.676 -36.134 1.00 67.44 213 LYS A CA 1
ATOM 1610 C C . LYS A 1 213 ? 23.477 -24.140 -36.987 1.00 67.44 213 LYS A C 1
ATOM 1612 O O . LYS A 1 213 ? 23.453 -23.854 -38.188 1.00 67.44 213 LYS A O 1
ATOM 1617 N N . PRO A 1 214 ? 24.520 -24.783 -36.425 1.00 65.06 214 PRO A N 1
ATOM 1618 C CA . PRO A 1 214 ? 25.592 -25.326 -37.251 1.00 65.06 214 PRO A CA 1
ATOM 1619 C C . PRO A 1 214 ? 24.953 -26.245 -38.293 1.00 65.06 214 PRO A C 1
ATOM 1621 O O . PRO A 1 214 ? 24.085 -27.055 -37.952 1.00 65.06 214 PRO A O 1
ATOM 1624 N N . ALA A 1 215 ? 25.316 -26.057 -39.565 1.00 67.19 215 ALA A N 1
ATOM 1625 C CA . ALA A 1 215 ? 24.869 -26.943 -40.631 1.00 67.19 215 ALA A CA 1
ATOM 1626 C C . ALA A 1 215 ? 25.161 -28.395 -40.205 1.00 67.19 215 ALA A C 1
ATOM 1628 O O . ALA A 1 215 ? 26.231 -28.632 -39.630 1.00 67.19 215 ALA A O 1
ATOM 1629 N N . PRO A 1 216 ? 24.237 -29.353 -40.419 1.00 62.41 216 PRO A N 1
ATOM 1630 C CA . PRO A 1 216 ? 24.503 -30.747 -40.093 1.00 62.41 216 PRO A CA 1
ATOM 1631 C C . PRO A 1 216 ? 25.798 -31.149 -40.798 1.00 62.41 216 PRO A C 1
ATOM 1633 O O . PRO A 1 216 ? 25.928 -30.955 -42.007 1.00 62.41 216 PRO A O 1
ATOM 1636 N N . ALA A 1 217 ? 26.776 -31.609 -40.013 1.00 60.16 217 ALA A N 1
ATOM 1637 C CA . ALA A 1 217 ? 28.099 -31.964 -40.499 1.00 60.16 217 ALA A CA 1
ATOM 1638 C C . ALA A 1 217 ? 27.957 -32.851 -41.740 1.00 60.16 217 ALA A C 1
ATOM 1640 O O . ALA A 1 217 ? 27.299 -33.893 -41.688 1.00 60.16 217 ALA A O 1
ATOM 1641 N N . ALA A 1 218 ? 28.540 -32.415 -42.860 1.00 65.44 218 ALA A N 1
ATOM 1642 C CA . ALA A 1 218 ? 28.606 -33.229 -44.064 1.00 65.44 218 ALA A CA 1
ATOM 1643 C C . ALA A 1 218 ? 29.161 -34.618 -43.686 1.00 65.44 218 ALA A C 1
ATOM 1645 O O . ALA A 1 218 ? 30.117 -34.685 -42.904 1.00 65.44 218 ALA A O 1
ATOM 1646 N N . PRO A 1 219 ? 28.568 -35.723 -44.178 1.00 60.06 219 PRO A N 1
ATOM 1647 C CA . PRO A 1 219 ? 28.955 -37.059 -43.752 1.00 60.06 219 PRO A CA 1
ATOM 1648 C C . PRO A 1 219 ? 30.441 -37.267 -44.035 1.00 60.06 219 PRO A C 1
ATOM 1650 O O . PRO A 1 219 ? 30.898 -37.122 -45.170 1.00 60.06 219 PRO A O 1
ATOM 1653 N N . PHE A 1 220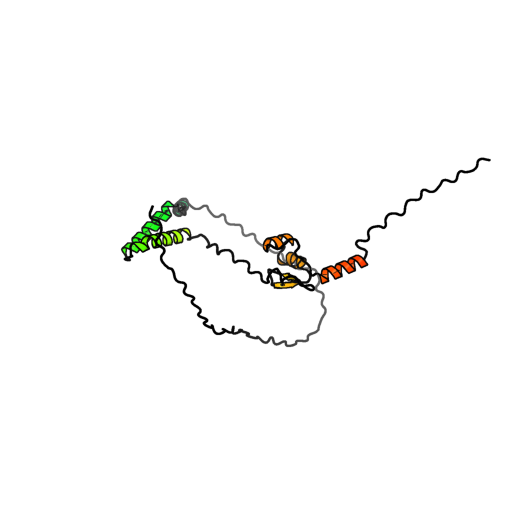 ? 31.189 -37.588 -42.980 1.00 62.88 220 PHE A N 1
ATOM 1654 C CA . PHE A 1 220 ? 32.619 -37.862 -43.022 1.00 62.88 220 PHE A CA 1
ATOM 1655 C C . PHE A 1 220 ? 32.872 -39.044 -43.971 1.00 62.88 220 PHE A C 1
ATOM 1657 O O . PHE A 1 220 ? 32.738 -40.211 -43.596 1.00 62.88 220 PHE A O 1
ATOM 1664 N N . ARG A 1 221 ? 33.187 -38.761 -45.240 1.00 66.62 221 ARG A N 1
ATOM 1665 C CA . ARG A 1 221 ? 33.579 -39.791 -46.204 1.00 66.62 221 ARG A CA 1
ATOM 1666 C C . ARG A 1 221 ? 34.964 -40.297 -45.808 1.00 66.62 221 ARG A C 1
ATOM 1668 O O . ARG A 1 221 ? 35.958 -39.603 -45.999 1.00 66.62 221 ARG A O 1
ATOM 1675 N N . LYS A 1 222 ? 35.023 -41.506 -45.240 1.00 63.09 222 LYS A N 1
ATOM 1676 C CA . LYS A 1 222 ? 36.283 -42.215 -44.971 1.00 63.09 222 LYS A CA 1
ATOM 1677 C C . LYS A 1 222 ? 37.064 -42.367 -46.290 1.00 63.09 222 LYS A C 1
ATOM 1679 O O . LYS A 1 222 ? 36.476 -42.841 -47.264 1.00 63.09 222 LYS A O 1
ATOM 1684 N N . PRO A 1 223 ? 38.354 -41.992 -46.356 1.00 61.16 223 PRO A N 1
ATOM 1685 C CA . PRO A 1 223 ? 39.148 -42.193 -47.560 1.00 61.16 223 PRO A CA 1
ATOM 1686 C C . PRO A 1 223 ? 39.387 -43.693 -47.775 1.00 61.16 223 PRO A C 1
ATOM 1688 O O . PRO A 1 223 ? 39.852 -44.399 -46.881 1.00 61.16 223 PRO A O 1
ATOM 1691 N N . VAL A 1 224 ? 39.047 -44.189 -48.966 1.00 63.25 224 VAL A N 1
ATOM 1692 C CA . VAL A 1 224 ? 39.307 -45.574 -49.377 1.00 63.25 224 VAL A CA 1
ATOM 1693 C C . VAL A 1 224 ? 40.816 -45.754 -49.560 1.00 63.25 224 VAL A C 1
ATOM 1695 O O . VAL A 1 224 ? 41.436 -45.080 -50.383 1.00 63.25 224 VAL A O 1
ATOM 1698 N N . ALA A 1 225 ? 41.414 -46.658 -48.782 1.00 67.00 225 ALA A N 1
ATOM 1699 C CA . ALA A 1 225 ? 42.829 -46.995 -48.869 1.00 67.00 225 ALA A CA 1
ATOM 1700 C C . ALA A 1 225 ? 43.152 -47.666 -50.218 1.00 67.00 225 ALA A C 1
ATOM 1702 O O . ALA A 1 225 ? 42.602 -48.717 -50.553 1.00 67.00 225 ALA A O 1
ATOM 1703 N N . LYS A 1 226 ? 44.071 -47.074 -50.992 1.00 62.31 226 LYS A N 1
ATOM 1704 C CA . LYS A 1 226 ? 44.633 -47.687 -52.204 1.00 62.31 226 LYS A CA 1
ATOM 1705 C C . LYS A 1 226 ? 45.468 -48.914 -51.811 1.00 62.31 226 LYS A C 1
ATOM 1707 O O . LYS A 1 226 ? 46.505 -48.772 -51.167 1.00 62.31 226 LYS A O 1
ATOM 1712 N N . ARG A 1 227 ? 45.040 -50.114 -52.221 1.00 58.88 227 ARG A N 1
ATOM 1713 C CA . ARG A 1 227 ? 45.856 -51.339 -52.145 1.00 58.88 227 ARG A CA 1
ATOM 1714 C C . ARG A 1 227 ? 46.997 -51.221 -53.161 1.00 58.88 227 ARG A C 1
ATOM 1716 O O . ARG A 1 227 ? 46.748 -51.087 -54.355 1.00 58.88 227 ARG A O 1
ATOM 1723 N N . LYS A 1 228 ? 48.240 -51.239 -52.678 1.00 51.06 228 LYS A N 1
ATOM 1724 C CA . LYS A 1 228 ? 49.457 -51.297 -53.500 1.00 51.06 228 LYS A CA 1
ATOM 1725 C C . LYS A 1 228 ? 49.578 -52.719 -54.064 1.00 51.06 228 LYS A C 1
ATOM 1727 O O . LYS A 1 228 ? 49.566 -53.676 -53.292 1.00 51.06 228 LYS A O 1
ATOM 1732 N N . GLY A 1 229 ? 49.624 -52.847 -55.390 1.00 51.28 229 GLY A N 1
ATOM 1733 C CA . GLY A 1 229 ? 49.851 -54.116 -56.081 1.00 51.28 229 GLY A CA 1
ATOM 1734 C C . GLY A 1 229 ? 51.226 -54.689 -55.737 1.00 51.28 229 GLY A C 1
ATOM 1735 O O . GLY A 1 229 ? 52.202 -53.946 -55.645 1.00 51.28 229 GLY A O 1
ATOM 1736 N N . LYS A 1 230 ? 51.263 -56.001 -55.504 1.00 48.41 230 LYS A N 1
ATOM 1737 C CA . LYS A 1 230 ? 52.468 -56.801 -55.289 1.00 48.41 230 LYS A CA 1
ATOM 1738 C C . LYS A 1 230 ? 52.923 -57.306 -56.66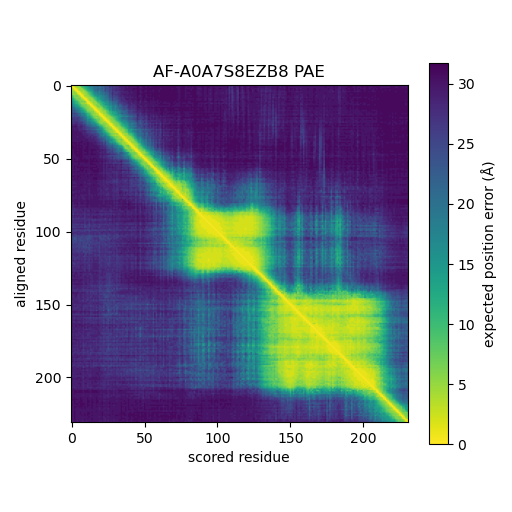2 1.00 48.41 230 LYS A C 1
ATOM 1740 O O . LYS A 1 230 ? 52.163 -58.034 -57.297 1.00 48.41 230 LYS A O 1
ATOM 1745 N N . ALA A 1 231 ? 54.089 -56.848 -57.105 1.00 50.91 231 ALA A N 1
ATOM 1746 C CA . ALA A 1 231 ? 54.879 -57.456 -58.172 1.00 50.91 231 ALA A CA 1
ATOM 1747 C C . ALA A 1 231 ? 56.027 -58.227 -57.516 1.00 50.91 231 ALA A C 1
ATOM 1749 O O . ALA A 1 231 ? 56.479 -57.760 -56.440 1.00 50.91 231 ALA A O 1
#

Solvent-accessible surface area (backbone atoms only — not comparable to full-atom values): 15835 Å² total; per-residue (Å²): 145,83,80,85,83,87,80,85,83,81,86,79,86,88,83,77,92,75,88,77,83,86,81,77,83,83,79,85,76,84,79,77,84,82,81,85,75,90,78,90,76,91,84,77,91,77,89,77,76,96,71,87,79,87,75,81,76,83,74,76,80,81,75,80,74,83,79,76,79,79,50,74,67,57,50,56,59,57,64,74,67,60,81,72,82,78,47,76,68,57,54,51,52,53,42,50,55,52,51,51,56,49,52,74,78,40,94,70,62,81,83,51,52,64,57,53,56,53,50,53,46,53,52,58,71,45,63,88,51,78,80,77,66,76,71,74,73,80,73,58,65,46,60,83,86,74,28,71,43,57,76,30,29,43,40,51,86,77,55,48,77,32,52,47,46,57,59,50,39,41,73,80,67,67,44,53,74,64,56,53,26,62,76,69,71,49,63,88,86,60,78,54,51,9,53,52,57,51,50,54,52,50,51,51,37,50,74,73,56,59,82,71,74,76,73,79,76,75,79,84,76,77,80,80,80,81,82,79,83,86,129

Radius of gyration: 40.25 Å; Cα contacts (8 Å, |Δi|>4): 104; chains: 1; bounding box: 104×95×104 Å

Secondary structure (DSSP, 8-state):
----------------------------------------------PPPS-------------PPPPPPPPHHHHHHHHTT------HHHHHHHHHHHHHHHHHHS---TTTHHHHHHHHHHHHHHTTS-----------SS-TTSSB-SS-EE-TTT--EESBHHHHIIIII---HHHHHHHHT--TT--SB-HHHHHHHHHHHHHTTTT-PPPPPPP--PPPP-PPP--

Nearest PDB structures (foldseek):
  2jsp-assembly1_A  TM=7.692E-01  e=1.008E-04  Agrobacterium tumefaciens
  1g9l-assembly1_A  TM=1.326E-01  e=1.889E+00  Homo sapiens

Mean predicted aligned error: 22.19 Å

Sequence (231 aa):
MLDRLAGVIQANPINGGGHLPNAKPINSRAVFPSTAGVLHGLLACGAWPANAFSLRTHARPIRARPVAPPTRSQQKFAQRRRPRLLNETDLLEITADIVSAYVSNNPLPVGELPNLIASVNAALHGVGQPAIEPGAELVPAVNPKRSVFPDYIVCLDDGKKFKSLKRHIRTDFGLTPDAYRAKWGLPHDYPMVAQNYAAARSALAKASGLGRKPAPAAPFRKPVAKRKGKA

Foldseek 3Di:
DDDDDDDDDDDDDDDDDDDDDDDDPPDPPPDDDDDDDDDDDDDDDDDDDPDDDPPPPPPPDPPDDDDDDDDPVVVVVVVVPDPPPQDPVNLVVVLCVVLVVCCVVDPDDPVCSVVSSVVSSVVSVCVPPDPPPVPPPLQFPDDLVPQADQQWGADRNPRDTHQAQQVVCCPPVVDGPVVSCVVVVHDPPRDRGHNNSVVVVVVVCVVVPPPPDPDDPDPPDDDDDDDDDDD

pLDDT: mean 71.54, std 18.2, range [38.88, 95.62]